Protein AF-A0A1Y3ANY0-F1 (afdb_monomer_lite)

Secondary structure (DSSP, 8-state):
-TT--EEE-TTS--SEEPTTTT---TT----SEEE-----GGG----EE-TTTTTT-TT--EEE--SS---BB-TTTT--SS--SSPEEEE--SS--BTTSB-TTTTTT--S-EEEE----TB-----HHHHHHHHHH-TT-EEE-TT--B--STTTHHHHHTHHHHTTTEES--EE-SSS-EE---GGGGTT--SSS---------

Radius of gyration: 18.22 Å; chains: 1; bounding box: 43×40×56 Å

Organism: Euroglyphus maynei (NCBI:txid6958)

Structure (mmCIF, N/CA/C/O backbone):
data_AF-A0A1Y3ANY0-F1
#
_entry.id   AF-A0A1Y3ANY0-F1
#
loop_
_atom_site.group_PDB
_atom_site.id
_atom_site.type_symbol
_atom_site.label_atom_id
_atom_site.label_alt_id
_atom_site.label_comp_id
_atom_site.label_asym_id
_atom_site.label_entity_id
_atom_site.label_seq_id
_atom_site.pdbx_PDB_ins_code
_atom_site.Cartn_x
_atom_site.Cartn_y
_atom_site.Cartn_z
_atom_site.occupancy
_atom_site.B_iso_or_equiv
_atom_site.auth_seq_id
_atom_site.auth_comp_id
_atom_site.auth_asym_id
_atom_site.auth_atom_id
_atom_site.pdbx_PDB_model_num
ATOM 1 N N . MET A 1 1 ? -15.490 -6.566 25.489 1.00 56.75 1 MET A N 1
ATOM 2 C CA . MET A 1 1 ? -14.036 -6.331 25.342 1.00 56.75 1 MET A CA 1
ATOM 3 C C . MET A 1 1 ? -13.779 -4.827 25.372 1.00 56.75 1 MET A C 1
ATOM 5 O O . MET A 1 1 ? -13.488 -4.252 24.339 1.00 56.75 1 MET A O 1
ATOM 9 N N . THR A 1 2 ? -13.953 -4.158 26.510 1.00 61.75 2 THR A N 1
ATOM 10 C CA . THR A 1 2 ? -13.926 -2.681 26.562 1.00 61.75 2 THR A CA 1
ATOM 11 C C . THR A 1 2 ? -12.514 -2.081 26.567 1.00 61.75 2 THR A C 1
ATOM 13 O O . THR A 1 2 ? -12.362 -0.929 26.192 1.00 61.75 2 THR A O 1
ATOM 16 N N . ASN A 1 3 ? -11.475 -2.868 26.889 1.00 75.38 3 ASN A N 1
ATOM 17 C CA . ASN A 1 3 ? -10.090 -2.379 27.043 1.00 75.38 3 ASN A CA 1
ATOM 18 C C . ASN A 1 3 ? -9.069 -3.064 26.112 1.00 75.38 3 ASN A C 1
ATOM 20 O O . ASN A 1 3 ? -7.867 -3.013 26.361 1.00 75.38 3 ASN A O 1
ATOM 24 N N . ALA A 1 4 ? -9.518 -3.779 25.079 1.00 83.38 4 ALA A N 1
ATOM 25 C CA . ALA A 1 4 ? -8.584 -4.445 24.175 1.00 83.38 4 ALA A CA 1
ATOM 26 C C . ALA A 1 4 ? -7.881 -3.409 23.281 1.00 83.38 4 ALA A C 1
ATOM 28 O O . ALA A 1 4 ? -8.544 -2.664 22.574 1.00 83.38 4 ALA A O 1
ATOM 29 N N . GLU A 1 5 ? -6.548 -3.389 23.269 1.00 93.00 5 GLU A N 1
ATOM 30 C CA . GLU A 1 5 ? -5.777 -2.551 22.333 1.00 93.00 5 GLU A CA 1
ATOM 31 C C . GLU A 1 5 ? -5.292 -3.333 21.106 1.00 93.00 5 GLU A C 1
ATOM 33 O O . GLU A 1 5 ? -4.911 -2.746 20.096 1.00 93.00 5 GLU A O 1
ATOM 38 N N . LYS A 1 6 ? -5.286 -4.666 21.188 1.00 95.25 6 LYS A N 1
ATOM 39 C CA . LYS A 1 6 ? -4.740 -5.552 20.158 1.00 95.25 6 LYS A CA 1
ATOM 40 C C . LYS A 1 6 ? -5.696 -6.701 19.896 1.00 95.25 6 LYS A C 1
ATOM 42 O O . LYS A 1 6 ? -6.239 -7.280 20.837 1.00 95.25 6 LYS A O 1
ATOM 47 N N . ILE A 1 7 ? -5.868 -7.063 18.629 1.00 94.44 7 ILE A N 1
ATOM 48 C CA . ILE A 1 7 ? -6.641 -8.241 18.236 1.00 94.44 7 ILE A CA 1
ATOM 49 C C . ILE A 1 7 ? -5.892 -9.071 17.191 1.00 94.44 7 ILE A C 1
ATOM 51 O O . ILE A 1 7 ? -5.423 -8.559 16.173 1.00 94.44 7 ILE A O 1
ATOM 55 N N . TRP A 1 8 ? -5.816 -10.381 17.429 1.00 94.31 8 TRP A N 1
ATOM 56 C CA . TRP A 1 8 ? -5.262 -11.353 16.489 1.00 94.31 8 TRP A CA 1
ATOM 57 C C . TRP A 1 8 ? -6.389 -12.165 15.855 1.00 94.31 8 TRP A C 1
ATOM 59 O O . TRP A 1 8 ? -7.105 -12.908 16.522 1.00 94.31 8 TRP A O 1
ATOM 69 N N . LEU A 1 9 ? -6.533 -12.028 14.541 1.00 93.19 9 LEU A N 1
ATOM 70 C CA . LEU A 1 9 ? -7.538 -12.698 13.716 1.00 93.19 9 LEU A CA 1
ATOM 71 C C . LEU A 1 9 ? -6.921 -13.776 12.805 1.00 93.19 9 LEU A C 1
ATOM 73 O O . LEU A 1 9 ? -7.618 -14.403 12.004 1.00 93.19 9 LEU A O 1
ATOM 77 N N . ASN A 1 10 ? -5.624 -14.041 12.963 1.00 87.19 10 ASN A N 1
ATOM 78 C CA . ASN A 1 10 ? -4.805 -14.954 12.166 1.00 87.19 10 ASN A CA 1
ATOM 79 C C . ASN A 1 10 ? -5.205 -16.441 12.222 1.00 87.19 10 ASN A C 1
ATOM 81 O O . ASN A 1 10 ? -4.910 -17.193 11.290 1.00 87.19 10 ASN A O 1
ATOM 85 N N . ARG A 1 11 ? -5.888 -16.892 13.281 1.00 87.38 11 ARG A N 1
ATOM 86 C CA . ARG A 1 11 ? -6.338 -18.291 13.439 1.00 87.38 11 ARG A CA 1
ATOM 87 C C . ARG A 1 11 ? -7.795 -18.535 13.019 1.00 87.38 11 ARG A C 1
ATOM 89 O O . ARG A 1 11 ? -8.356 -19.571 13.349 1.00 87.38 11 ARG A O 1
ATOM 96 N N . ASN A 1 12 ? -8.393 -17.624 12.249 1.00 88.00 12 ASN A N 1
ATOM 97 C CA . ASN A 1 12 ? -9.771 -17.752 11.758 1.00 88.00 12 ASN A CA 1
ATOM 98 C C . ASN A 1 12 ? -9.853 -18.263 10.316 1.00 88.00 12 ASN A C 1
ATOM 100 O O . ASN A 1 12 ? -8.868 -18.223 9.583 1.00 88.00 12 ASN A O 1
ATOM 104 N N . ARG A 1 13 ? -11.053 -18.665 9.876 1.00 91.44 13 ARG A N 1
ATOM 105 C CA . ARG A 1 13 ? -11.349 -19.108 8.496 1.00 91.44 13 ARG A CA 1
ATOM 106 C C . ARG A 1 13 ? -11.771 -17.981 7.540 1.00 91.44 13 ARG A C 1
ATOM 108 O O . ARG A 1 13 ? -12.456 -18.230 6.549 1.00 91.44 13 ARG A O 1
ATOM 115 N N . LEU A 1 14 ? -11.386 -16.744 7.854 1.00 92.25 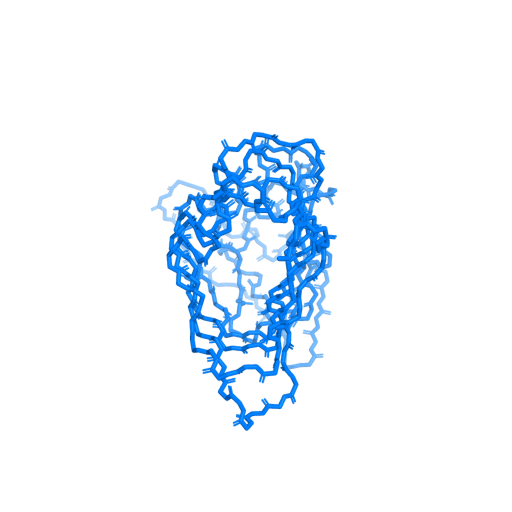14 LEU A N 1
ATOM 116 C CA . LEU A 1 14 ? -11.771 -15.554 7.094 1.00 92.25 14 LEU A CA 1
ATOM 117 C C . LEU A 1 14 ? -11.238 -15.618 5.657 1.00 92.25 14 LEU A C 1
ATOM 119 O O . LEU A 1 14 ? -10.063 -15.915 5.431 1.00 92.25 14 LEU A O 1
ATOM 123 N N . ARG A 1 15 ? -12.119 -15.321 4.697 1.00 93.31 15 ARG A N 1
ATOM 124 C CA . ARG A 1 15 ? -11.799 -15.224 3.260 1.00 93.31 15 ARG A CA 1
ATOM 125 C C . ARG A 1 15 ? -11.787 -13.785 2.742 1.00 93.31 15 ARG A C 1
ATOM 127 O O . ARG A 1 15 ? -11.248 -13.526 1.669 1.00 93.31 15 ARG A O 1
ATOM 134 N N . SER A 1 16 ? -12.337 -12.865 3.518 1.00 95.62 16 SER A N 1
ATOM 135 C CA . SER A 1 16 ? -12.358 -11.429 3.269 1.00 95.62 16 SER A CA 1
ATOM 136 C C . SER A 1 16 ? -12.409 -10.685 4.603 1.00 95.62 16 SER A C 1
ATOM 138 O O . SER A 1 16 ? -12.796 -11.262 5.625 1.00 95.62 16 SER A O 1
ATOM 140 N N . VAL A 1 17 ? -12.024 -9.410 4.590 1.00 97.44 17 VAL A N 1
ATOM 141 C CA . VAL A 1 17 ? -12.404 -8.457 5.641 1.00 97.44 17 VAL A CA 1
ATOM 142 C C . VAL A 1 17 ? -13.663 -7.736 5.150 1.00 97.44 17 VAL A C 1
ATOM 144 O O . VAL A 1 17 ? -13.584 -7.085 4.110 1.00 97.44 17 VAL A O 1
ATOM 147 N N . PRO A 1 18 ? -14.825 -7.875 5.810 1.00 97.25 18 PRO A N 1
ATOM 148 C CA . PRO A 1 18 ? -16.065 -7.263 5.336 1.00 97.25 18 PRO A CA 1
ATOM 149 C C . PRO A 1 18 ? -16.026 -5.732 5.311 1.00 97.25 18 PRO A C 1
ATOM 151 O O . PRO A 1 18 ? -15.223 -5.095 5.995 1.00 97.25 18 PRO A O 1
ATOM 154 N N . THR A 1 19 ? -16.955 -5.141 4.564 1.00 97.62 19 THR A N 1
ATOM 155 C CA . THR A 1 19 ? -17.249 -3.709 4.658 1.00 97.62 19 THR A CA 1
ATOM 156 C C . THR A 1 19 ? -17.681 -3.355 6.077 1.00 97.62 19 THR A C 1
ATOM 158 O O . THR A 1 19 ? -18.505 -4.059 6.658 1.00 97.62 19 THR A O 1
ATOM 161 N N . VAL A 1 20 ? -17.110 -2.285 6.640 1.00 96.38 20 VAL A N 1
ATOM 162 C CA . VAL A 1 20 ? -17.414 -1.820 8.008 1.00 96.38 20 VAL A CA 1
ATOM 163 C C . VAL A 1 20 ? -17.236 -2.941 9.059 1.00 96.38 20 VAL A C 1
ATOM 165 O O . VAL A 1 20 ? -18.034 -3.099 9.980 1.00 96.38 20 VAL A O 1
ATOM 168 N N . ALA A 1 21 ? -16.171 -3.745 8.938 1.00 95.44 21 ALA A N 1
ATOM 169 C CA . ALA A 1 21 ? -15.985 -4.983 9.708 1.00 95.44 21 ALA A CA 1
ATOM 170 C C . ALA A 1 21 ? -16.039 -4.822 11.240 1.00 95.44 21 ALA A C 1
ATOM 172 O O . ALA A 1 21 ? -16.452 -5.751 11.934 1.00 95.44 21 ALA A O 1
ATOM 173 N N . PHE A 1 22 ? -15.622 -3.670 11.771 1.00 93.00 22 PHE A N 1
ATOM 174 C CA . PHE A 1 22 ? -15.557 -3.429 13.218 1.00 93.00 22 PHE A CA 1
ATOM 175 C C . PHE A 1 22 ? -16.752 -2.625 13.765 1.00 93.00 22 PHE A C 1
ATOM 177 O O . PHE A 1 22 ? -16.979 -2.634 14.973 1.00 93.00 22 PHE A O 1
ATOM 184 N N . GLY A 1 23 ? -17.573 -2.021 12.891 1.00 88.25 23 GLY A N 1
ATOM 185 C CA . GLY A 1 23 ? -18.767 -1.252 13.266 1.00 88.25 23 GLY A CA 1
ATOM 186 C C . GLY A 1 23 ? -18.505 -0.039 14.173 1.00 88.25 23 GLY A C 1
ATOM 187 O O . GLY A 1 23 ? -17.390 0.200 14.625 1.00 88.25 23 GLY A O 1
ATOM 188 N N . LYS A 1 24 ? -19.558 0.740 14.448 1.00 86.88 24 L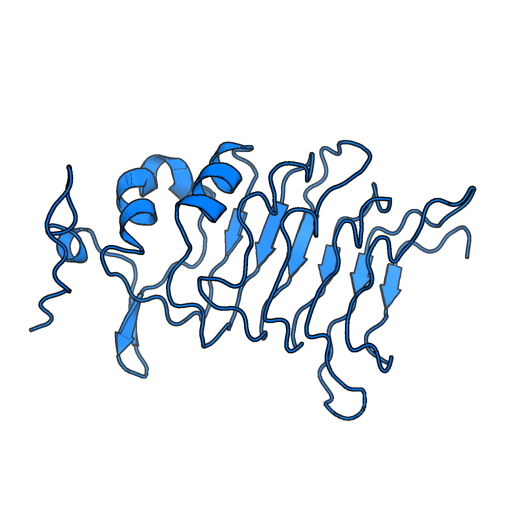YS A N 1
ATOM 189 C CA . LYS A 1 24 ? -19.547 1.828 15.440 1.00 86.88 24 LYS A CA 1
ATOM 190 C C . LYS A 1 24 ? -20.405 1.409 16.621 1.00 86.88 24 LYS A C 1
ATOM 192 O O . LYS A 1 24 ? -21.602 1.182 16.452 1.00 86.88 24 LYS A O 1
ATOM 197 N N . ARG A 1 25 ? -19.814 1.260 17.807 1.00 82.31 25 ARG A N 1
ATOM 198 C CA . ARG A 1 25 ? -20.555 0.926 19.034 1.00 82.31 25 ARG A CA 1
ATOM 199 C C . ARG A 1 25 ? -20.006 1.724 20.221 1.00 82.31 25 ARG A C 1
ATOM 201 O O . ARG A 1 25 ? -18.789 1.867 20.320 1.00 82.31 25 ARG A O 1
ATOM 208 N N . PRO A 1 26 ? -20.861 2.234 21.125 1.00 77.06 26 PRO A N 1
ATOM 209 C CA . PRO A 1 26 ? -20.399 2.824 22.378 1.00 77.06 26 PRO A CA 1
ATOM 210 C C . PRO A 1 26 ? -19.534 1.829 23.161 1.00 77.06 26 PRO A C 1
ATOM 212 O O . PRO A 1 26 ? -19.878 0.650 23.253 1.00 77.06 26 PRO A O 1
ATOM 215 N N . GLY A 1 27 ? -18.398 2.288 23.692 1.00 73.62 27 GLY A N 1
ATOM 216 C CA . GLY A 1 27 ? -17.458 1.430 24.425 1.00 73.62 27 GLY A CA 1
ATOM 217 C C . GLY A 1 27 ? -16.735 0.391 23.559 1.00 73.62 27 GLY A C 1
ATOM 218 O O . GLY A 1 27 ? -16.218 -0.592 24.096 1.00 73.62 27 GLY A O 1
ATOM 219 N N . PHE A 1 28 ? -16.721 0.565 22.229 1.00 76.06 28 PHE A N 1
ATOM 220 C CA . PHE A 1 28 ? -15.895 -0.262 21.357 1.00 76.06 28 PHE A CA 1
ATOM 221 C C . PHE A 1 28 ? -14.407 -0.053 21.692 1.00 76.06 28 PHE A C 1
ATOM 223 O O . PHE A 1 28 ? -13.998 1.088 21.910 1.00 76.06 28 PHE A O 1
ATOM 230 N N . PRO A 1 29 ? -13.602 -1.128 21.755 1.00 78.62 29 PRO A N 1
ATOM 231 C CA . PRO A 1 29 ? -12.194 -1.025 22.103 1.00 78.62 29 PRO A CA 1
ATOM 232 C C . PRO A 1 29 ? -11.417 -0.108 21.154 1.00 78.62 29 PRO A C 1
ATOM 234 O O . PRO A 1 29 ? -11.540 -0.189 19.931 1.00 78.62 29 PRO A O 1
ATOM 237 N N . GLU A 1 30 ? -10.555 0.715 21.741 1.00 88.12 30 GLU A N 1
ATOM 238 C CA . GLU A 1 30 ? -9.619 1.607 21.056 1.00 88.12 30 GLU A CA 1
ATOM 239 C C . GLU A 1 30 ? -8.425 0.810 20.499 1.00 88.12 30 GLU A C 1
ATOM 241 O O . GLU A 1 30 ? -7.288 0.924 20.964 1.00 88.12 30 GLU A O 1
ATOM 246 N N . LEU A 1 31 ? -8.701 -0.066 19.527 1.00 94.69 31 LEU A N 1
ATOM 247 C CA . LEU A 1 31 ? -7.706 -0.964 18.943 1.00 94.69 31 LEU A CA 1
ATOM 248 C C . LEU A 1 31 ? -6.576 -0.167 18.278 1.00 94.69 31 LEU A C 1
ATOM 250 O O . LEU A 1 31 ? -6.798 0.580 17.328 1.00 94.69 31 LEU A O 1
ATOM 254 N N . LYS A 1 32 ? -5.350 -0.397 18.748 1.00 96.56 32 LYS A N 1
ATOM 255 C CA . LYS A 1 32 ? -4.097 0.089 18.160 1.00 96.56 32 LYS A CA 1
ATOM 256 C C . LYS A 1 32 ? -3.511 -0.906 17.166 1.00 96.56 32 LYS A C 1
ATOM 258 O O . LYS A 1 32 ? -2.843 -0.492 16.221 1.00 96.56 32 LYS A O 1
ATOM 263 N N . GLU A 1 33 ? -3.768 -2.202 17.351 1.00 98.06 33 GLU A N 1
ATOM 264 C CA . GLU A 1 33 ? -3.232 -3.256 16.487 1.00 98.06 33 GLU A CA 1
ATOM 265 C C . GLU A 1 33 ? -4.305 -4.254 16.056 1.00 98.06 33 GLU A C 1
ATOM 267 O O . GLU A 1 33 ? -5.012 -4.842 16.878 1.00 98.06 33 GLU A O 1
ATOM 272 N N . VAL A 1 34 ? -4.374 -4.504 14.750 1.00 97.69 34 VAL A N 1
ATOM 273 C CA . VAL A 1 34 ? -5.207 -5.557 14.167 1.00 97.69 34 VAL A CA 1
ATOM 274 C C . VAL A 1 34 ? -4.320 -6.451 13.318 1.00 97.69 34 VAL A C 1
ATOM 276 O O . VAL A 1 34 ? -3.686 -5.999 12.364 1.00 97.69 34 VAL A O 1
ATOM 279 N N . ASN A 1 35 ? -4.275 -7.737 13.661 1.00 97.50 35 ASN A N 1
ATOM 280 C CA . ASN A 1 35 ? -3.378 -8.683 13.020 1.00 97.50 35 ASN A CA 1
ATOM 281 C C . ASN A 1 35 ? -4.124 -9.825 12.327 1.00 97.50 35 ASN A C 1
ATOM 283 O O . ASN A 1 35 ? -4.704 -10.695 12.977 1.00 97.50 35 ASN A O 1
ATOM 287 N N . PHE A 1 36 ? -4.050 -9.855 10.999 1.00 96.75 36 PHE A N 1
ATOM 288 C CA . PHE A 1 36 ? -4.553 -10.931 10.152 1.00 96.75 36 PHE A CA 1
ATOM 289 C C . PHE A 1 36 ? -3.443 -11.832 9.592 1.00 96.75 36 PHE A C 1
ATOM 291 O O . PHE A 1 36 ? -3.772 -12.765 8.864 1.00 96.75 36 PHE A O 1
ATOM 298 N N . ASN A 1 37 ? -2.158 -11.606 9.892 1.00 95.38 37 ASN A N 1
ATOM 299 C CA . ASN A 1 37 ? -1.048 -12.336 9.262 1.00 95.38 37 ASN A CA 1
ATOM 300 C C . ASN A 1 37 ? -1.185 -13.848 9.417 1.00 95.38 37 ASN A C 1
ATOM 302 O O . ASN A 1 37 ? -1.381 -14.336 10.527 1.00 95.38 37 ASN A O 1
ATOM 306 N N . LYS A 1 38 ? -1.023 -14.619 8.338 1.00 88.62 38 LYS A N 1
ATOM 307 C CA . LYS A 1 38 ? -1.236 -16.073 8.382 1.00 88.62 38 LYS A CA 1
ATOM 308 C C . LYS A 1 38 ? -0.128 -16.856 7.688 1.00 88.62 38 LYS A C 1
ATOM 310 O O . LYS A 1 38 ? 0.128 -16.686 6.512 1.00 88.62 38 LYS A O 1
ATOM 315 N N . PHE A 1 39 ? 0.434 -17.836 8.391 1.00 83.00 39 PHE A N 1
ATOM 316 C CA . PHE A 1 39 ? 1.498 -18.702 7.859 1.00 83.00 39 PHE A CA 1
ATOM 317 C C . PHE A 1 39 ? 1.036 -20.135 7.544 1.00 83.00 39 PHE A C 1
ATOM 319 O O . PHE A 1 39 ? 1.834 -20.969 7.135 1.00 83.00 39 PHE A O 1
ATOM 326 N N . SER A 1 40 ? -0.256 -20.445 7.718 1.00 81.31 40 SER A N 1
ATOM 327 C CA . SER A 1 40 ? -0.815 -21.786 7.487 1.00 81.31 40 SER A CA 1
ATOM 328 C C . SER A 1 40 ? -2.024 -21.758 6.556 1.00 81.31 40 SER A C 1
ATOM 330 O O . SER A 1 40 ? -2.969 -21.001 6.776 1.00 81.31 40 SER A O 1
ATOM 332 N N . SER A 1 41 ? -2.030 -22.638 5.553 1.00 74.81 41 SER A N 1
ATOM 333 C CA . SER A 1 41 ? -3.096 -22.755 4.546 1.00 74.81 41 SER A CA 1
ATOM 334 C C . SER A 1 41 ? -4.390 -23.385 5.062 1.00 74.81 41 SER A C 1
ATOM 336 O O . SER A 1 41 ? -5.447 -23.187 4.460 1.00 74.81 41 SER A O 1
ATOM 338 N N . LYS A 1 42 ? -4.338 -24.100 6.195 1.00 77.94 42 LYS A N 1
ATOM 339 C CA . LYS A 1 42 ? -5.469 -24.883 6.733 1.00 77.94 42 LYS A CA 1
ATOM 340 C C . LYS A 1 42 ? -6.692 -24.036 7.093 1.00 77.94 42 LYS A C 1
ATOM 342 O O . LYS A 1 42 ? -7.807 -24.544 7.136 1.00 77.94 42 LYS A O 1
ATOM 347 N N . ASN A 1 43 ? -6.497 -22.738 7.313 1.00 76.62 43 ASN A N 1
ATOM 348 C CA . ASN A 1 43 ? -7.543 -21.823 7.751 1.00 76.62 43 ASN A CA 1
ATOM 349 C C . ASN A 1 43 ? -8.005 -20.869 6.637 1.00 76.62 43 ASN A C 1
ATOM 351 O O . ASN A 1 43 ? -8.554 -19.815 6.935 1.00 76.62 43 ASN A O 1
ATOM 355 N N . GLY A 1 44 ? -7.762 -21.181 5.359 1.00 85.06 44 GLY A N 1
ATOM 356 C CA . GLY A 1 44 ? -8.094 -20.285 4.245 1.00 85.06 44 GLY A CA 1
ATOM 357 C C . GLY A 1 44 ? -7.306 -18.969 4.270 1.00 85.06 44 GLY A C 1
ATOM 358 O O . GLY A 1 44 ? -6.584 -18.681 5.223 1.00 85.06 44 GLY A O 1
ATOM 359 N N . TYR A 1 45 ? -7.443 -18.167 3.217 1.00 93.50 45 TYR A N 1
ATOM 360 C CA . TYR A 1 45 ? -6.742 -16.890 3.076 1.00 93.50 45 TYR A CA 1
ATOM 361 C C . TYR A 1 45 ? -7.719 -15.779 2.720 1.00 93.50 45 TYR A C 1
ATOM 363 O O . TYR A 1 45 ? -8.654 -16.005 1.947 1.00 93.50 45 TYR A O 1
ATOM 371 N N . ILE A 1 46 ? -7.448 -14.587 3.239 1.00 95.69 46 ILE A N 1
ATOM 372 C CA . ILE A 1 46 ? -8.110 -13.348 2.854 1.00 95.69 46 ILE A CA 1
ATOM 373 C C . ILE A 1 46 ? -7.694 -13.016 1.423 1.00 95.69 46 ILE A C 1
ATOM 375 O O . ILE A 1 46 ? -6.505 -13.029 1.100 1.00 95.69 46 ILE A O 1
ATOM 379 N N . ARG A 1 47 ? -8.683 -12.760 0.567 1.00 95.44 47 ARG A N 1
ATOM 380 C CA . ARG A 1 47 ? -8.483 -12.384 -0.840 1.00 95.44 47 ARG A CA 1
ATOM 381 C C . ARG A 1 47 ? -8.860 -10.934 -1.128 1.00 95.44 47 ARG A C 1
ATOM 383 O O . ARG A 1 47 ? -8.347 -10.353 -2.073 1.00 95.44 47 ARG A O 1
ATOM 390 N N . SER A 1 48 ? -9.716 -10.349 -0.297 1.00 94.81 48 SER A N 1
ATOM 391 C CA . SER A 1 48 ? -10.189 -8.977 -0.455 1.00 94.81 48 SER A CA 1
ATOM 392 C C . SER A 1 48 ? -10.438 -8.300 0.890 1.00 94.81 48 SER A C 1
ATOM 394 O O . SER A 1 48 ? -10.728 -8.951 1.902 1.00 94.81 48 SER A O 1
ATOM 396 N N . VAL A 1 49 ? -10.335 -6.975 0.877 1.00 98.38 49 VAL A N 1
ATOM 397 C CA . VAL A 1 49 ? -10.728 -6.076 1.966 1.00 98.38 49 VAL A CA 1
ATOM 398 C C . VAL A 1 49 ? -11.893 -5.234 1.454 1.00 98.38 49 VAL A C 1
ATOM 400 O O . VAL A 1 49 ? -11.838 -4.735 0.336 1.00 98.38 49 VAL A O 1
ATOM 403 N N . GLY A 1 50 ? -12.973 -5.134 2.222 1.00 98.19 50 GLY A N 1
ATOM 404 C CA . GLY A 1 50 ? -14.151 -4.357 1.848 1.00 98.19 50 GLY A CA 1
ATOM 405 C C . GLY A 1 50 ? -13.958 -2.853 2.042 1.00 98.19 50 GLY A C 1
ATOM 406 O O . GLY A 1 50 ? -13.064 -2.406 2.760 1.00 98.19 50 GLY A O 1
ATOM 407 N N . ASN A 1 51 ? -14.851 -2.068 1.441 1.00 98.00 51 ASN A N 1
ATOM 408 C CA . ASN A 1 51 ? -14.925 -0.624 1.677 1.00 98.00 51 ASN A CA 1
ATOM 409 C C . ASN A 1 51 ? -15.108 -0.314 3.164 1.00 98.00 51 ASN A C 1
ATOM 411 O O . ASN A 1 51 ? -15.874 -1.000 3.842 1.00 98.00 51 ASN A O 1
ATOM 415 N N . PHE A 1 52 ? -14.438 0.723 3.667 1.00 98.12 52 PHE A N 1
ATOM 416 C CA . PHE A 1 52 ? -14.570 1.193 5.048 1.00 98.12 52 PHE A CA 1
ATOM 417 C C . PHE A 1 52 ? -14.287 0.106 6.100 1.00 98.12 52 PHE A C 1
ATOM 419 O O . PHE A 1 52 ? -14.805 0.168 7.216 1.00 98.12 52 PHE A O 1
ATOM 426 N N . ALA A 1 53 ? -13.492 -0.918 5.763 1.00 98.31 53 ALA A N 1
ATOM 427 C CA . ALA A 1 53 ? -13.253 -2.079 6.623 1.00 98.31 53 ALA A CA 1
ATOM 428 C C . ALA A 1 53 ? -12.784 -1.693 8.037 1.00 98.31 53 ALA A C 1
ATOM 430 O O . ALA A 1 53 ? -13.213 -2.314 9.009 1.00 98.31 53 ALA A O 1
ATOM 431 N N . PHE A 1 54 ? -11.958 -0.649 8.152 1.00 97.62 54 PHE A N 1
ATOM 432 C CA . PHE A 1 54 ? -11.348 -0.185 9.405 1.00 97.62 54 PHE A CA 1
ATOM 433 C C . PHE A 1 54 ? -11.839 1.199 9.857 1.00 97.62 54 PHE A C 1
ATOM 435 O O . PHE A 1 54 ? -11.254 1.787 10.760 1.00 97.62 54 PHE A O 1
ATOM 442 N N . TYR A 1 55 ? -12.926 1.702 9.265 1.00 97.12 55 TYR A N 1
ATOM 443 C CA . TYR A 1 55 ? -13.327 3.114 9.320 1.00 97.12 55 TYR A CA 1
ATOM 444 C C . TYR A 1 55 ? -13.484 3.707 10.724 1.00 97.12 55 TYR A C 1
ATOM 446 O O . TYR A 1 55 ? -13.148 4.868 10.949 1.00 97.12 55 TYR A O 1
ATOM 454 N N . TYR A 1 56 ? -13.951 2.907 11.682 1.00 96.00 56 TYR A N 1
ATOM 455 C CA . TYR A 1 56 ? -14.169 3.346 13.063 1.00 96.00 56 TYR A CA 1
ATOM 456 C C . TYR A 1 56 ? -12.980 3.082 14.001 1.00 96.00 56 TYR A C 1
ATOM 458 O O . TYR A 1 56 ? -13.038 3.437 15.176 1.00 96.00 56 TYR A O 1
ATOM 466 N N . LEU A 1 57 ? -11.886 2.484 13.515 1.00 95.44 57 LEU A N 1
ATOM 467 C CA . LEU A 1 57 ? -10.693 2.193 14.318 1.00 95.44 57 LEU A CA 1
ATOM 468 C C . LEU A 1 57 ? -9.754 3.408 14.380 1.00 95.44 57 LEU A C 1
ATOM 470 O O . LEU A 1 57 ? -8.605 3.352 13.949 1.00 95.44 57 LEU A O 1
ATOM 474 N N . ASN A 1 58 ? -10.235 4.529 14.915 1.00 93.12 58 ASN A N 1
ATOM 475 C CA . ASN A 1 58 ? -9.525 5.814 14.852 1.00 93.12 58 ASN A CA 1
ATOM 476 C C . ASN A 1 58 ? -8.133 5.786 15.525 1.00 93.12 58 ASN A C 1
ATOM 478 O O . ASN A 1 58 ? -7.220 6.494 15.095 1.00 93.12 58 ASN A O 1
ATOM 482 N N . ARG A 1 59 ? -7.920 4.916 16.522 1.00 94.88 59 ARG A N 1
ATOM 483 C CA . ARG A 1 59 ? -6.618 4.727 17.189 1.00 94.88 59 ARG A CA 1
ATOM 484 C C . ARG A 1 59 ? -5.726 3.641 16.599 1.00 94.88 59 ARG A C 1
ATOM 486 O O . ARG A 1 59 ? -4.653 3.394 17.147 1.00 94.88 59 ARG A O 1
ATOM 493 N N . LEU A 1 60 ? -6.113 3.043 15.473 1.00 97.44 60 LEU A N 1
ATOM 494 C CA . LEU A 1 60 ? -5.296 2.039 14.800 1.00 97.44 60 LEU A CA 1
ATOM 495 C C . LEU A 1 60 ? -3.938 2.630 14.410 1.00 97.44 60 LEU A C 1
ATOM 497 O O . LEU A 1 60 ? -3.855 3.730 13.863 1.00 97.44 60 LEU A O 1
ATOM 501 N N . GLN A 1 61 ? -2.877 1.888 14.703 1.00 98.31 61 GLN A N 1
ATOM 502 C CA . GLN A 1 61 ? -1.495 2.234 14.372 1.00 98.31 61 GLN A CA 1
ATOM 503 C C . GLN A 1 61 ? -0.834 1.134 13.552 1.00 98.31 61 GLN A C 1
ATOM 505 O O . GLN A 1 61 ? -0.036 1.444 12.678 1.00 98.31 61 GLN A O 1
ATOM 510 N N . TYR A 1 62 ? -1.192 -0.133 13.778 1.00 98.75 62 TYR A N 1
ATOM 511 C CA . TYR A 1 62 ? -0.612 -1.257 13.051 1.00 98.75 62 TYR A CA 1
ATOM 512 C C . TYR A 1 62 ? -1.699 -2.172 12.499 1.00 98.75 62 TYR A C 1
ATOM 514 O O . TYR A 1 62 ? -2.514 -2.738 13.235 1.00 98.75 62 TYR A O 1
ATOM 522 N N . LEU A 1 63 ? -1.681 -2.338 11.183 1.00 98.75 63 LEU A N 1
ATOM 523 C CA . LEU A 1 63 ? -2.563 -3.227 10.453 1.00 98.75 63 LEU A CA 1
ATOM 524 C C . LEU A 1 63 ? -1.727 -4.267 9.716 1.00 98.75 63 LEU A C 1
ATOM 526 O O . LEU A 1 63 ? -1.072 -3.973 8.717 1.00 98.75 63 LEU A O 1
ATOM 530 N N . TYR A 1 64 ? -1.770 -5.500 10.207 1.00 98.69 64 TYR A N 1
ATOM 531 C CA . TYR A 1 64 ? -1.025 -6.603 9.620 1.00 98.69 64 TYR A CA 1
ATOM 532 C C . TYR A 1 64 ? -1.935 -7.436 8.712 1.00 98.69 64 TYR A C 1
ATOM 534 O O . TYR A 1 64 ? -2.825 -8.135 9.195 1.00 98.69 64 TYR A O 1
ATOM 542 N N . LEU A 1 65 ? -1.715 -7.356 7.400 1.00 98.12 65 LEU A N 1
ATOM 543 C CA . LEU A 1 65 ? -2.432 -8.079 6.340 1.00 98.12 65 LEU A CA 1
ATOM 544 C C . LEU A 1 65 ? -1.471 -8.920 5.470 1.00 98.12 65 LEU A C 1
ATOM 546 O O . LEU A 1 65 ? -1.831 -9.351 4.371 1.00 98.12 65 LEU A O 1
ATOM 550 N N . SER A 1 66 ? -0.250 -9.163 5.947 1.00 97.62 66 SER A N 1
ATOM 551 C CA . SER A 1 66 ? 0.768 -9.933 5.239 1.00 97.62 66 SER A CA 1
ATOM 552 C C . SER A 1 66 ? 0.473 -11.435 5.217 1.00 97.62 66 SER A C 1
ATOM 554 O O . SER A 1 66 ? -0.243 -11.971 6.066 1.00 97.62 66 SER A O 1
ATOM 556 N N . HIS A 1 67 ? 1.100 -12.151 4.281 1.00 96.69 67 HIS A N 1
ATOM 557 C CA . HIS A 1 67 ? 0.978 -13.609 4.137 1.00 96.69 67 HIS A CA 1
ATOM 558 C C . HIS A 1 67 ? -0.481 -14.057 3.935 1.00 96.69 67 HIS A C 1
ATOM 560 O O . HIS A 1 67 ? -0.972 -15.026 4.518 1.00 96.69 67 HIS A O 1
ATOM 566 N N . GLN A 1 68 ? -1.203 -13.313 3.105 1.00 96.69 68 GLN A N 1
ATOM 567 C CA . GLN A 1 68 ? -2.557 -13.641 2.678 1.00 96.69 68 GLN A CA 1
ATOM 568 C C . GLN A 1 68 ? -2.561 -13.914 1.166 1.00 96.69 68 GLN A C 1
ATOM 570 O O . GLN A 1 68 ? -1.546 -14.286 0.576 1.00 96.69 68 GLN A O 1
ATOM 575 N N . ARG A 1 69 ? -3.726 -13.835 0.522 1.00 96.44 69 ARG A N 1
ATOM 576 C CA . ARG A 1 69 ? -3.854 -13.920 -0.940 1.00 96.44 69 ARG A CA 1
ATOM 577 C C . ARG A 1 69 ? -4.632 -12.722 -1.472 1.00 96.44 69 ARG A C 1
ATOM 579 O O . ARG A 1 69 ? -5.442 -12.882 -2.383 1.00 96.44 69 ARG A O 1
ATOM 586 N N . ILE A 1 70 ? -4.425 -11.557 -0.857 1.00 98.19 70 ILE A N 1
ATOM 587 C CA . ILE A 1 70 ? -5.104 -10.320 -1.232 1.00 98.19 70 ILE A CA 1
ATOM 588 C C . ILE A 1 70 ? -4.658 -9.937 -2.636 1.00 98.19 70 ILE A C 1
ATOM 590 O O . ILE A 1 70 ? -3.459 -9.895 -2.905 1.00 98.19 70 ILE A O 1
ATOM 594 N N . ASN A 1 71 ? -5.621 -9.686 -3.515 1.00 97.56 71 ASN A N 1
ATOM 595 C CA . ASN A 1 71 ? -5.378 -9.290 -4.901 1.00 97.56 71 ASN A CA 1
ATOM 596 C C . ASN A 1 71 ? -6.166 -8.041 -5.324 1.00 97.56 71 ASN A C 1
ATOM 598 O O . ASN A 1 71 ? -5.985 -7.566 -6.443 1.00 97.56 71 ASN A O 1
ATOM 602 N N . TYR A 1 72 ? -7.015 -7.506 -4.444 1.00 97.31 72 TYR A N 1
ATOM 603 C CA . TYR A 1 72 ? -7.789 -6.29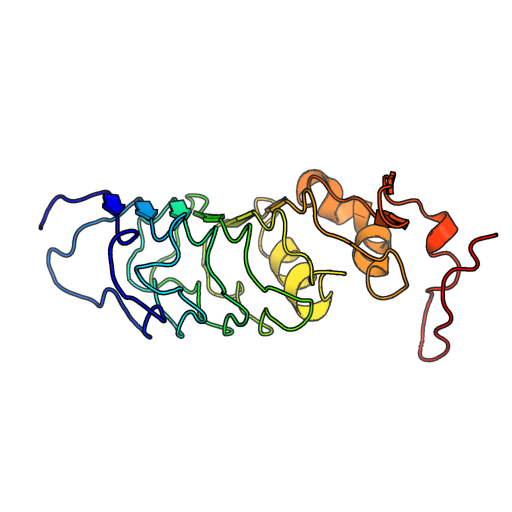3 -4.685 1.00 97.31 72 TYR A CA 1
ATOM 604 C C . TYR A 1 72 ? -8.045 -5.529 -3.384 1.00 97.31 72 TYR A C 1
ATOM 606 O O . TYR A 1 72 ? -8.381 -6.127 -2.353 1.00 97.31 72 TYR A O 1
ATOM 614 N N . LEU A 1 73 ? -7.911 -4.208 -3.456 1.00 98.44 73 LEU A N 1
ATOM 615 C CA . LEU A 1 73 ? -8.160 -3.258 -2.385 1.00 98.44 73 LEU A CA 1
ATOM 616 C C . LEU A 1 73 ? -8.955 -2.063 -2.950 1.00 98.44 73 LEU A C 1
ATOM 618 O O . LEU A 1 73 ? -8.440 -1.360 -3.824 1.00 98.44 73 LEU A O 1
ATOM 622 N N . PRO A 1 74 ? -10.190 -1.831 -2.475 1.00 98.31 74 PRO A N 1
ATOM 623 C CA . PRO A 1 74 ? -11.047 -0.783 -3.010 1.00 98.31 74 PRO A CA 1
ATOM 624 C C . PRO A 1 74 ? -10.680 0.619 -2.507 1.00 98.31 74 PRO A C 1
ATOM 626 O O . PRO A 1 74 ? -9.975 0.768 -1.505 1.00 98.31 74 PRO A O 1
ATOM 629 N N . ALA A 1 75 ? -11.231 1.644 -3.163 1.00 98.00 75 ALA A N 1
ATOM 630 C CA . ALA A 1 75 ? -10.901 3.059 -2.954 1.00 98.00 75 ALA A CA 1
ATOM 631 C C . ALA A 1 75 ? -11.146 3.581 -1.526 1.00 98.00 75 ALA A C 1
ATOM 633 O O . ALA A 1 75 ? -10.587 4.602 -1.146 1.00 98.00 75 ALA A O 1
ATOM 634 N N . ASN A 1 76 ? -11.960 2.896 -0.722 1.00 98.06 76 ASN A N 1
ATOM 635 C CA . ASN A 1 76 ? -12.265 3.314 0.648 1.00 98.06 76 ASN A CA 1
ATOM 636 C C . ASN A 1 76 ? -11.788 2.303 1.700 1.00 98.06 76 ASN A C 1
ATOM 638 O O . ASN A 1 76 ? -12.250 2.327 2.842 1.00 98.06 76 ASN A O 1
ATOM 642 N N . ALA A 1 77 ? -10.910 1.359 1.339 1.00 98.44 77 ALA A N 1
ATOM 643 C CA . ALA A 1 77 ? -10.459 0.300 2.249 1.00 98.44 77 ALA A CA 1
ATOM 644 C C . ALA A 1 77 ? -9.781 0.840 3.522 1.00 98.44 77 ALA A C 1
ATOM 646 O O . ALA A 1 77 ? -9.926 0.244 4.593 1.00 98.44 77 ALA A O 1
ATOM 647 N N . PHE A 1 78 ? -9.064 1.963 3.401 1.00 98.31 78 PHE A N 1
ATOM 648 C CA . PHE A 1 78 ? -8.272 2.581 4.470 1.00 98.31 78 PHE A CA 1
ATOM 649 C C . PHE A 1 78 ? -8.747 3.993 4.832 1.00 98.31 78 PHE A C 1
ATOM 651 O O . PHE A 1 78 ? -7.968 4.799 5.338 1.00 98.31 78 PHE A O 1
ATOM 658 N N . ASP A 1 79 ? -10.024 4.282 4.597 1.00 98.19 79 ASP A N 1
ATOM 659 C CA . ASP A 1 79 ? -10.651 5.514 5.067 1.00 98.19 79 ASP A CA 1
ATOM 660 C C . ASP A 1 79 ? -10.883 5.452 6.576 1.00 98.19 79 ASP A C 1
ATOM 662 O O . ASP A 1 79 ? -11.210 4.389 7.110 1.00 98.19 79 ASP A O 1
ATOM 666 N N . PHE A 1 80 ? -10.784 6.601 7.248 1.00 97.25 80 PHE A N 1
ATOM 667 C CA . PHE A 1 80 ? -11.066 6.730 8.680 1.00 97.25 80 PHE A CA 1
ATOM 668 C C . PHE A 1 80 ? -12.078 7.840 8.966 1.00 97.25 80 PHE A C 1
ATOM 670 O O . PHE A 1 80 ? -12.135 8.879 8.293 1.00 97.25 80 PHE A O 1
ATOM 677 N N . GLU A 1 81 ? -12.894 7.620 9.996 1.00 95.88 81 GLU A N 1
ATOM 678 C CA . GLU A 1 81 ? -13.906 8.578 10.432 1.00 95.88 81 GLU A CA 1
ATOM 679 C C . GLU A 1 81 ? -13.249 9.872 10.919 1.00 95.88 81 GLU A C 1
ATOM 681 O O . GLU A 1 81 ? -13.566 10.957 10.419 1.00 95.88 81 GLU A O 1
ATOM 686 N N . GLN A 1 82 ? -12.298 9.748 11.846 1.00 95.25 82 GLN A N 1
ATOM 687 C CA . GLN A 1 82 ? -11.632 10.875 12.488 1.00 95.25 82 GLN A CA 1
ATOM 688 C C . GLN A 1 82 ? -10.186 11.030 12.001 1.00 95.25 82 GLN A C 1
ATOM 690 O O . GLN A 1 82 ? -9.508 10.028 11.759 1.00 95.25 82 GLN A O 1
ATOM 695 N N . PRO A 1 83 ? -9.689 12.273 11.873 1.00 96.75 83 PRO A N 1
ATOM 696 C CA . PRO A 1 83 ? -8.284 12.514 11.582 1.00 96.75 83 PRO A CA 1
ATOM 697 C C . PRO A 1 83 ? -7.384 12.079 12.741 1.00 96.75 83 PRO A C 1
ATOM 699 O O . PRO A 1 83 ? -7.785 12.078 13.906 1.00 96.75 83 PRO A O 1
ATOM 702 N N . SER A 1 84 ? -6.137 11.740 12.421 1.00 96.06 84 SER A N 1
ATOM 703 C CA . SER A 1 84 ? -5.117 11.397 13.410 1.00 96.06 84 SER A CA 1
ATOM 704 C C . SER A 1 84 ? -3.732 11.815 12.931 1.00 96.06 84 SER A C 1
ATOM 706 O O . SER A 1 84 ? -3.372 11.621 11.774 1.00 96.06 84 SER A O 1
ATOM 708 N N . ASN A 1 85 ? -2.914 12.327 13.848 1.00 95.75 85 ASN A N 1
ATOM 709 C CA . ASN A 1 85 ? -1.510 12.635 13.567 1.00 95.75 85 ASN A CA 1
ATOM 710 C C . ASN A 1 85 ? -0.600 11.402 13.712 1.00 95.75 85 ASN A C 1
ATOM 712 O O . ASN A 1 85 ? 0.586 11.472 13.406 1.00 95.75 85 ASN A O 1
ATOM 716 N N . GLN A 1 86 ? -1.131 10.274 14.196 1.00 96.31 86 GLN A N 1
ATOM 717 C CA . GLN A 1 86 ? -0.366 9.038 14.342 1.00 96.31 86 GLN A CA 1
ATOM 718 C C . GLN A 1 86 ? -0.284 8.301 13.008 1.00 96.31 86 GLN A C 1
ATOM 720 O O . GLN A 1 86 ? -1.321 7.972 12.419 1.00 96.31 86 GLN A O 1
ATOM 725 N N . THR A 1 87 ? 0.941 7.978 12.595 1.00 98.38 87 THR A N 1
ATOM 726 C CA . THR A 1 87 ? 1.205 7.148 11.419 1.00 98.38 87 THR A CA 1
ATOM 727 C C . THR A 1 87 ? 0.534 5.785 11.551 1.00 98.38 87 THR A C 1
ATOM 729 O O . THR A 1 87 ? 0.663 5.114 12.575 1.00 98.38 87 THR A O 1
ATOM 732 N N . LEU A 1 88 ? -0.173 5.378 10.500 1.00 98.75 88 LEU A N 1
ATOM 733 C CA . LEU A 1 88 ? -0.701 4.030 10.344 1.00 98.75 88 LEU A CA 1
ATOM 734 C C . LEU A 1 88 ? 0.276 3.189 9.515 1.00 98.75 88 LEU A C 1
ATOM 736 O O . LEU A 1 88 ? 0.538 3.492 8.353 1.00 98.75 88 LEU A O 1
ATOM 740 N N . TYR A 1 89 ? 0.779 2.110 10.100 1.00 98.88 89 TYR A N 1
ATOM 741 C CA . TYR A 1 89 ? 1.605 1.113 9.431 1.00 98.88 89 TYR A CA 1
ATOM 742 C C . TYR A 1 89 ? 0.713 0.021 8.843 1.00 98.88 89 TYR A C 1
ATOM 744 O O . TYR A 1 89 ? 0.012 -0.683 9.575 1.00 98.88 89 TYR A O 1
ATOM 752 N N . ILE A 1 90 ? 0.740 -0.124 7.519 1.00 98.88 90 ILE A N 1
ATOM 753 C CA . ILE A 1 90 ? -0.049 -1.117 6.786 1.00 98.88 90 ILE A CA 1
ATOM 754 C C . ILE A 1 90 ? 0.907 -2.126 6.156 1.00 98.88 90 ILE A C 1
ATOM 756 O O . ILE A 1 90 ? 1.639 -1.802 5.222 1.00 98.88 90 ILE A O 1
ATOM 760 N N . TYR A 1 91 ? 0.873 -3.363 6.648 1.00 98.81 91 TYR A N 1
ATOM 761 C CA . TYR A 1 91 ? 1.699 -4.455 6.140 1.00 98.81 91 TYR A CA 1
ATOM 762 C C . TYR A 1 91 ? 0.896 -5.314 5.173 1.00 98.81 91 TYR A C 1
ATOM 764 O O . TYR A 1 91 ? -0.038 -6.004 5.575 1.00 98.81 91 TYR A O 1
ATOM 772 N N . LEU A 1 92 ? 1.269 -5.277 3.898 1.00 98.62 92 LEU A N 1
ATOM 773 C CA . LEU A 1 92 ? 0.616 -5.991 2.798 1.00 98.62 92 LEU A CA 1
ATOM 774 C C . LEU A 1 92 ? 1.588 -6.924 2.065 1.00 98.62 92 LEU A C 1
ATOM 776 O O . LEU A 1 92 ? 1.316 -7.368 0.947 1.00 98.62 92 LEU A O 1
ATOM 780 N N . GLY A 1 93 ? 2.716 -7.250 2.690 1.00 98.00 93 GLY A N 1
ATOM 781 C CA . GLY A 1 93 ? 3.714 -8.111 2.079 1.00 98.00 93 GLY A CA 1
ATOM 782 C C . GLY A 1 93 ? 3.266 -9.565 1.946 1.00 98.00 93 GLY A C 1
ATOM 783 O O . GLY A 1 93 ? 2.390 -10.035 2.669 1.00 98.00 93 GLY A O 1
ATOM 784 N N . ASN A 1 94 ? 3.877 -10.316 1.032 1.00 97.50 94 ASN A N 1
ATOM 785 C CA . ASN A 1 94 ? 3.498 -11.705 0.763 1.00 97.50 94 ASN A CA 1
ATOM 786 C C . ASN A 1 94 ? 2.006 -11.879 0.430 1.00 97.50 94 ASN A C 1
ATOM 788 O O . ASN A 1 94 ? 1.306 -12.691 1.039 1.00 97.50 94 ASN A O 1
ATOM 792 N N . ASN A 1 95 ? 1.518 -11.112 -0.542 1.00 98.00 95 ASN A N 1
ATOM 793 C CA . ASN A 1 95 ? 0.163 -11.218 -1.074 1.00 98.00 95 ASN A CA 1
ATOM 794 C C . ASN A 1 95 ? 0.180 -11.545 -2.579 1.00 98.00 95 ASN A C 1
ATOM 796 O O . ASN A 1 95 ? 1.170 -12.033 -3.128 1.00 98.00 95 ASN A O 1
ATOM 800 N N . LYS A 1 96 ? -0.966 -11.362 -3.237 1.00 97.75 96 LYS A N 1
ATOM 801 C CA . LYS A 1 96 ? -1.161 -11.497 -4.686 1.00 97.75 96 LYS A CA 1
ATOM 802 C C . LYS A 1 96 ? -1.470 -10.137 -5.310 1.00 97.75 96 LYS A C 1
ATOM 804 O O . LYS A 1 96 ? -2.299 -10.040 -6.209 1.00 97.75 96 LYS A O 1
ATOM 809 N N . LEU A 1 97 ? -0.837 -9.091 -4.778 1.00 98.50 97 LEU A N 1
ATOM 810 C CA . LEU A 1 97 ? -0.998 -7.739 -5.289 1.00 98.50 97 LEU A CA 1
ATOM 811 C C . LEU A 1 97 ? -0.227 -7.592 -6.600 1.00 98.50 97 LEU A C 1
ATOM 813 O O . LEU A 1 97 ? 0.900 -8.074 -6.735 1.00 98.50 97 LEU A O 1
ATOM 817 N N . ASN A 1 98 ? -0.849 -6.901 -7.543 1.00 98.19 98 ASN A N 1
ATOM 818 C CA . ASN A 1 98 ? -0.274 -6.487 -8.808 1.00 98.19 98 ASN A CA 1
ATOM 819 C C . ASN A 1 98 ? -0.552 -4.992 -9.033 1.00 98.19 98 ASN A C 1
ATOM 821 O O . ASN A 1 98 ? -1.088 -4.292 -8.172 1.00 98.19 98 ASN A O 1
ATOM 825 N N . ASN A 1 99 ? -0.191 -4.501 -10.210 1.00 97.31 99 ASN A N 1
ATOM 826 C CA . ASN A 1 99 ? -0.272 -3.089 -10.583 1.00 97.31 99 ASN A CA 1
ATOM 827 C C . ASN A 1 99 ? -1.690 -2.497 -10.566 1.00 97.31 99 ASN A C 1
ATOM 829 O O . ASN A 1 99 ? -1.841 -1.289 -10.446 1.00 97.31 99 ASN A O 1
ATOM 833 N N . THR A 1 100 ? -2.714 -3.344 -10.691 1.00 97.31 100 THR A N 1
ATOM 834 C CA . THR A 1 100 ? -4.139 -2.966 -10.730 1.00 97.31 100 THR A CA 1
ATOM 835 C C . THR A 1 100 ? -4.883 -3.282 -9.433 1.00 97.31 100 THR A C 1
ATOM 837 O O . THR A 1 100 ? -6.079 -3.028 -9.326 1.00 97.31 100 THR A O 1
ATOM 840 N N . SER A 1 101 ? -4.198 -3.846 -8.434 1.00 98.31 101 SER A N 1
ATOM 841 C CA . SER A 1 101 ? -4.825 -4.268 -7.178 1.00 98.31 101 SER A CA 1
ATOM 842 C C . SER A 1 101 ? -5.276 -3.113 -6.286 1.00 98.31 101 SER A C 1
ATOM 844 O O . SER A 1 101 ? -6.036 -3.351 -5.351 1.00 98.31 101 SER A O 1
ATOM 846 N N . PHE A 1 102 ? -4.791 -1.898 -6.532 1.00 98.50 102 PHE A N 1
ATOM 847 C CA . PHE A 1 102 ? -5.111 -0.709 -5.752 1.00 98.50 102 PHE A CA 1
ATOM 848 C C . PHE A 1 102 ? -6.042 0.180 -6.565 1.00 98.50 102 PHE A C 1
ATOM 850 O O . PHE A 1 102 ? -5.656 0.696 -7.612 1.00 98.50 102 PHE A O 1
ATOM 857 N N . GLU A 1 103 ? -7.267 0.361 -6.088 1.00 98.19 103 GLU A N 1
ATOM 858 C CA . GLU A 1 103 ? -8.202 1.270 -6.735 1.00 98.19 103 GLU A CA 1
ATOM 859 C C . GLU A 1 103 ? -7.750 2.729 -6.566 1.00 98.19 103 GLU A C 1
ATOM 861 O O . GLU A 1 103 ? -7.185 3.123 -5.537 1.00 98.19 103 GLU A O 1
ATOM 866 N N . LYS A 1 104 ? -8.009 3.557 -7.583 1.00 98.00 104 LYS A N 1
ATOM 867 C CA . LYS A 1 104 ? -7.730 4.993 -7.514 1.00 98.00 104 LYS A CA 1
ATOM 868 C C . LYS A 1 104 ? -8.468 5.590 -6.324 1.00 98.00 104 LYS A C 1
ATOM 870 O O . LYS A 1 104 ? -9.656 5.362 -6.137 1.00 98.00 104 LYS A O 1
ATOM 875 N N . GLY A 1 105 ? -7.752 6.370 -5.526 1.00 97.25 105 GLY A N 1
ATOM 876 C CA . GLY A 1 105 ? -8.331 7.027 -4.362 1.00 97.25 105 GLY A CA 1
ATOM 877 C C . GLY A 1 105 ? -8.168 6.290 -3.031 1.00 97.25 105 GLY A C 1
ATOM 878 O O . GLY A 1 105 ? -8.454 6.900 -2.007 1.00 97.25 105 GLY A O 1
ATOM 879 N N . ILE A 1 106 ? -7.634 5.059 -3.022 1.00 98.38 106 ILE A N 1
ATOM 880 C CA . ILE A 1 106 ? -7.525 4.179 -1.836 1.00 98.38 106 ILE A CA 1
ATOM 881 C C . ILE A 1 106 ? -6.970 4.820 -0.547 1.00 98.38 106 ILE A C 1
ATOM 883 O O . ILE A 1 106 ? -7.291 4.374 0.555 1.00 98.38 106 ILE A O 1
ATOM 887 N N . PHE A 1 107 ? -6.138 5.856 -0.662 1.00 97.56 107 PHE A N 1
ATOM 888 C CA . PHE A 1 107 ? -5.520 6.533 0.482 1.00 97.56 107 PHE A CA 1
ATOM 889 C C . PHE A 1 107 ? -6.006 7.975 0.701 1.00 97.56 107 PHE A C 1
ATOM 891 O O . PHE A 1 107 ? -5.539 8.632 1.631 1.00 97.56 107 PHE A O 1
ATOM 898 N N . LEU A 1 108 ? -6.913 8.498 -0.135 1.00 94.88 108 LEU A N 1
ATOM 899 C CA . LEU A 1 108 ? -7.250 9.929 -0.142 1.00 94.88 108 LEU A CA 1
ATOM 900 C C . LEU A 1 108 ? -7.980 10.389 1.125 1.00 94.88 108 LEU A C 1
ATOM 902 O O . LEU A 1 108 ? -7.774 11.518 1.562 1.00 94.88 108 LEU A O 1
ATOM 906 N N . ASN A 1 109 ? -8.773 9.515 1.749 1.00 97.38 109 ASN A N 1
ATOM 907 C CA . ASN A 1 109 ? -9.540 9.832 2.957 1.00 97.38 109 ASN A CA 1
ATOM 908 C C . ASN A 1 109 ? -9.035 9.084 4.203 1.00 97.38 109 ASN A C 1
ATOM 910 O O . ASN A 1 109 ? -9.769 8.923 5.183 1.00 97.38 109 ASN A O 1
ATOM 914 N N . ALA A 1 110 ? -7.759 8.683 4.213 1.00 96.19 110 ALA A N 1
ATOM 915 C CA . ALA A 1 110 ? -7.130 8.095 5.396 1.00 96.19 110 ALA A CA 1
ATOM 916 C C . ALA A 1 110 ? -7.016 9.083 6.572 1.00 96.19 110 ALA A C 1
ATOM 918 O O . ALA A 1 110 ? -6.972 8.664 7.727 1.00 96.19 110 ALA A O 1
ATOM 919 N N . LYS A 1 111 ? -6.961 10.397 6.280 1.00 96.19 111 LYS A N 1
ATOM 920 C CA . LYS A 1 111 ? -6.875 11.507 7.256 1.00 96.19 111 LYS A CA 1
ATOM 921 C C . LYS A 1 111 ? -5.742 11.363 8.285 1.00 96.19 111 LYS A C 1
ATOM 923 O O . LYS A 1 111 ? -5.848 11.844 9.415 1.00 96.19 111 LYS A O 1
ATOM 928 N N . ARG A 1 112 ? -4.664 10.683 7.898 1.00 97.69 112 ARG A N 1
ATOM 929 C CA . ARG A 1 112 ? -3.470 10.449 8.711 1.00 97.69 112 ARG A CA 1
ATOM 930 C C . ARG A 1 112 ? -2.286 10.042 7.838 1.00 97.69 112 ARG A C 1
ATOM 932 O O . ARG A 1 112 ? -2.514 9.552 6.730 1.00 97.69 112 ARG A O 1
ATOM 939 N N . PRO A 1 113 ? -1.041 10.181 8.321 1.00 98.31 113 PRO A N 1
ATOM 940 C CA . PRO A 1 113 ? 0.112 9.621 7.632 1.00 98.31 113 PRO A CA 1
ATOM 941 C C . PRO A 1 113 ? 0.032 8.092 7.547 1.00 98.31 113 PRO A C 1
ATOM 943 O O . PRO A 1 113 ? -0.390 7.437 8.503 1.00 98.31 113 PRO A O 1
ATOM 946 N N . ILE A 1 114 ? 0.476 7.517 6.433 1.00 98.75 114 ILE A N 1
ATOM 947 C CA . ILE A 1 114 ? 0.559 6.065 6.235 1.00 98.75 114 ILE A CA 1
ATOM 948 C C . ILE A 1 114 ? 1.985 5.666 5.871 1.00 98.75 114 ILE A C 1
ATOM 950 O O . ILE A 1 114 ? 2.625 6.274 5.012 1.00 98.75 114 ILE A O 1
ATOM 954 N N . HIS A 1 115 ? 2.442 4.577 6.481 1.00 98.88 115 HIS A N 1
ATOM 955 C CA . HIS A 1 115 ? 3.617 3.833 6.054 1.00 98.88 115 HIS A CA 1
ATOM 956 C C . HIS A 1 115 ? 3.173 2.492 5.465 1.00 98.88 115 HIS A C 1
ATOM 958 O O . HIS A 1 115 ? 2.644 1.633 6.174 1.00 98.88 115 HIS A O 1
ATOM 964 N N . LEU A 1 116 ? 3.355 2.329 4.155 1.00 98.75 116 LEU A N 1
ATOM 965 C CA . LEU A 1 116 ? 2.900 1.170 3.394 1.00 98.75 116 LEU A CA 1
ATOM 966 C C . LEU A 1 116 ? 4.058 0.196 3.135 1.00 98.75 116 LEU A C 1
ATOM 968 O O . LEU A 1 116 ? 5.016 0.537 2.444 1.00 98.75 116 LEU A O 1
ATOM 972 N N . GLU A 1 117 ? 3.946 -1.029 3.643 1.00 98.62 117 GLU A N 1
ATOM 973 C CA . GLU A 1 117 ? 4.928 -2.102 3.445 1.00 98.62 117 GLU A CA 1
ATOM 974 C C . GLU A 1 117 ? 4.407 -3.127 2.432 1.00 98.62 117 GLU A C 1
ATOM 976 O O . GLU A 1 117 ? 3.480 -3.889 2.722 1.00 98.62 117 GLU A O 1
ATOM 981 N N . LEU A 1 118 ? 5.015 -3.170 1.243 1.00 98.25 118 LEU A N 1
ATOM 982 C CA . LEU A 1 118 ? 4.569 -3.999 0.114 1.00 98.25 118 LEU A CA 1
ATOM 983 C C . LEU A 1 118 ? 5.489 -5.188 -0.177 1.00 98.25 118 LEU A C 1
ATOM 985 O O . LEU A 1 118 ? 5.462 -5.713 -1.290 1.00 98.25 118 LEU A O 1
ATOM 989 N N . TYR A 1 119 ? 6.315 -5.615 0.779 1.00 96.88 119 TYR A N 1
ATOM 990 C CA . TYR A 1 119 ? 7.394 -6.558 0.490 1.00 96.88 119 TYR A CA 1
ATOM 991 C C . TYR A 1 119 ? 6.925 -7.879 -0.142 1.00 96.88 119 TYR A C 1
ATOM 993 O O . TYR A 1 119 ? 5.941 -8.477 0.294 1.00 96.88 119 TYR A O 1
ATOM 1001 N N . TRP A 1 120 ? 7.655 -8.378 -1.138 1.00 96.56 120 TRP A N 1
ATOM 1002 C CA . TRP A 1 120 ? 7.399 -9.693 -1.743 1.00 96.56 120 TRP A CA 1
ATOM 1003 C C . TRP A 1 120 ? 5.963 -9.867 -2.285 1.00 96.56 120 TRP A C 1
ATOM 1005 O O . TRP A 1 120 ? 5.213 -10.749 -1.860 1.00 96.56 120 TRP A O 1
ATOM 1015 N N . ASN A 1 121 ? 5.552 -9.032 -3.238 1.00 97.81 121 ASN A N 1
ATOM 1016 C CA . ASN A 1 121 ? 4.380 -9.278 -4.078 1.00 97.81 121 ASN A CA 1
ATOM 1017 C C . ASN A 1 121 ? 4.855 -9.657 -5.494 1.00 97.81 121 ASN A C 1
ATOM 1019 O O . ASN A 1 121 ? 5.244 -8.790 -6.274 1.00 97.81 121 ASN A O 1
ATOM 1023 N N . PRO A 1 122 ? 4.847 -10.952 -5.864 1.00 95.69 122 PRO A N 1
ATOM 1024 C CA . PRO A 1 122 ? 5.542 -11.450 -7.058 1.00 95.69 122 PRO A CA 1
ATOM 1025 C C . PRO A 1 122 ? 4.929 -11.003 -8.394 1.00 95.69 122 PRO A C 1
ATOM 1027 O O . PRO A 1 122 ? 5.514 -11.258 -9.443 1.00 95.69 122 PRO A O 1
ATOM 1030 N N . GLU A 1 123 ? 3.760 -10.364 -8.367 1.00 96.88 123 GLU A N 1
ATOM 1031 C CA . GLU A 1 123 ? 3.066 -9.834 -9.546 1.00 96.88 123 GLU A CA 1
ATOM 1032 C C . GLU A 1 123 ? 3.073 -8.292 -9.576 1.00 96.88 123 GLU A C 1
ATOM 1034 O O . GLU A 1 123 ? 2.603 -7.689 -10.539 1.00 96.88 123 GLU A O 1
ATOM 1039 N N . LEU A 1 124 ? 3.633 -7.633 -8.552 1.00 97.69 124 LEU A N 1
ATOM 1040 C CA . LEU A 1 124 ? 3.736 -6.179 -8.481 1.00 97.69 124 LEU A CA 1
ATOM 1041 C C . LEU A 1 124 ? 4.987 -5.704 -9.226 1.00 97.69 124 LEU A C 1
ATOM 1043 O O . LEU A 1 124 ? 6.095 -5.708 -8.695 1.00 97.69 124 LEU A O 1
ATOM 1047 N N . THR A 1 125 ? 4.798 -5.300 -10.479 1.00 95.88 125 THR A N 1
ATOM 1048 C CA . THR A 1 125 ? 5.902 -4.941 -11.387 1.00 95.88 125 THR A CA 1
ATOM 1049 C C . THR A 1 125 ? 6.156 -3.437 -11.510 1.00 95.88 125 THR A C 1
ATOM 1051 O O . THR A 1 125 ? 7.148 -3.028 -12.084 1.00 95.88 125 THR A O 1
ATOM 1054 N N . TYR A 1 126 ? 5.280 -2.585 -11.003 1.00 96.06 126 TYR A N 1
ATOM 1055 C CA . TYR A 1 126 ? 5.374 -1.123 -11.017 1.00 96.06 126 TYR A CA 1
ATOM 1056 C C . TYR A 1 126 ? 4.275 -0.569 -10.103 1.00 96.06 126 TYR A C 1
ATOM 1058 O O . TYR A 1 126 ? 3.288 -1.251 -9.817 1.00 96.06 126 TYR A O 1
ATOM 1066 N N . LEU A 1 127 ? 4.420 0.672 -9.659 1.00 97.62 127 LEU A N 1
ATOM 1067 C CA . LEU A 1 127 ? 3.354 1.389 -8.965 1.00 97.62 127 LEU A CA 1
ATOM 1068 C C . LEU A 1 127 ? 2.643 2.315 -9.949 1.00 97.62 127 LEU A C 1
ATOM 1070 O O . LEU A 1 127 ? 3.310 3.073 -10.649 1.00 97.62 127 LEU A O 1
ATOM 1074 N N . ASP A 1 128 ? 1.313 2.251 -10.011 1.00 97.31 128 ASP A N 1
ATOM 1075 C CA . ASP A 1 128 ? 0.521 3.147 -10.858 1.00 97.31 128 ASP A CA 1
ATOM 1076 C C . ASP A 1 128 ? 0.655 4.602 -10.372 1.00 97.31 128 ASP A C 1
ATOM 1078 O O . ASP A 1 128 ? 0.379 4.914 -9.208 1.00 97.31 128 ASP A O 1
ATOM 1082 N N . GLU A 1 129 ? 1.094 5.491 -11.264 1.00 97.44 129 GLU A N 1
ATOM 1083 C CA . GLU A 1 129 ? 1.266 6.918 -10.982 1.00 97.44 129 GLU A CA 1
ATOM 1084 C C . GLU A 1 129 ? -0.025 7.545 -10.443 1.00 97.44 129 GLU A C 1
ATOM 1086 O O . GLU A 1 129 ? 0.017 8.300 -9.473 1.00 97.44 129 GLU A O 1
ATOM 1091 N N . GLU A 1 130 ? -1.178 7.188 -11.014 1.00 97.19 130 GLU A N 1
ATOM 1092 C CA . GLU A 1 130 ? -2.470 7.782 -10.665 1.00 97.19 130 GLU A CA 1
ATOM 1093 C C . GLU A 1 130 ? -2.977 7.347 -9.283 1.00 97.19 130 GLU A C 1
ATOM 1095 O O . GLU A 1 130 ? -3.858 7.989 -8.712 1.00 97.19 130 GLU A O 1
ATOM 1100 N N . VAL A 1 131 ? -2.414 6.275 -8.721 1.00 98.38 131 VAL A N 1
ATOM 1101 C CA . VAL A 1 131 ? -2.734 5.799 -7.370 1.00 98.38 131 VAL A CA 1
ATOM 1102 C C . VAL A 1 131 ? -1.736 6.350 -6.356 1.00 98.38 131 VAL A C 1
ATOM 1104 O O . VAL A 1 131 ? -2.123 6.908 -5.327 1.00 98.38 131 VAL A O 1
ATOM 1107 N N . PHE A 1 132 ? -0.441 6.186 -6.630 1.00 98.44 132 PHE A N 1
ATOM 1108 C CA . PHE A 1 132 ? 0.597 6.386 -5.621 1.00 98.44 132 PHE A CA 1
ATOM 1109 C C . PHE A 1 132 ? 1.178 7.802 -5.610 1.00 98.44 132 PHE A C 1
ATOM 1111 O O . PHE A 1 132 ? 1.570 8.265 -4.539 1.00 98.44 132 PHE A O 1
ATOM 1118 N N . ALA A 1 133 ? 1.190 8.536 -6.730 1.00 97.62 133 ALA A N 1
ATOM 1119 C CA . ALA A 1 133 ? 1.665 9.920 -6.714 1.00 97.62 133 ALA A CA 1
ATOM 1120 C C . ALA A 1 133 ? 0.744 10.844 -5.886 1.00 97.62 133 ALA A C 1
ATOM 1122 O O . ALA A 1 133 ? 1.278 11.559 -5.033 1.00 97.62 133 ALA A O 1
ATOM 1123 N N . PRO A 1 134 ? -0.604 10.798 -6.017 1.00 97.81 134 PRO A N 1
ATOM 1124 C CA . PRO A 1 134 ? -1.492 11.556 -5.133 1.00 97.81 134 PRO A CA 1
ATOM 1125 C C . PRO A 1 134 ? -1.295 11.191 -3.661 1.00 97.81 134 PRO A C 1
ATOM 1127 O O . PRO A 1 134 ? -1.186 12.077 -2.821 1.00 97.81 134 PRO A O 1
ATOM 1130 N N . PHE A 1 135 ? -1.160 9.898 -3.345 1.00 98.19 135 PHE A N 1
ATOM 1131 C CA . PHE A 1 135 ? -0.898 9.440 -1.980 1.00 98.19 135 PHE A CA 1
ATOM 1132 C C . PHE A 1 135 ? 0.361 10.073 -1.373 1.00 98.19 135 PHE A C 1
ATOM 1134 O O . PHE A 1 135 ? 0.318 10.578 -0.252 1.00 98.19 135 PHE A O 1
ATOM 1141 N N . LEU A 1 136 ? 1.477 10.083 -2.103 1.00 98.06 136 LEU A N 1
ATOM 1142 C CA . LEU A 1 136 ? 2.722 10.682 -1.622 1.00 98.06 136 LEU A CA 1
ATOM 1143 C C . LEU A 1 136 ? 2.608 12.206 -1.458 1.00 98.06 136 LEU A C 1
ATOM 1145 O O . LEU A 1 136 ? 3.173 12.755 -0.515 1.00 98.06 136 LEU A O 1
ATOM 1149 N N . GLN A 1 137 ? 1.849 12.875 -2.332 1.00 96.88 137 GLN A N 1
ATOM 1150 C CA . GLN A 1 137 ? 1.624 14.326 -2.288 1.00 96.88 137 GLN A CA 1
ATOM 1151 C C . GLN A 1 137 ? 0.752 14.775 -1.107 1.00 96.88 137 GLN A C 1
ATOM 1153 O O . GLN A 1 137 ? 0.920 15.897 -0.637 1.00 96.88 137 GLN A O 1
ATOM 1158 N N . LEU A 1 138 ? -0.149 13.920 -0.604 1.00 96.06 138 LEU A N 1
ATOM 1159 C CA . LEU A 1 138 ? -1.028 14.260 0.525 1.00 96.06 138 LEU A CA 1
ATOM 1160 C C . LEU A 1 138 ? -0.266 14.608 1.805 1.00 96.06 138 LEU A C 1
ATOM 1162 O O . LEU A 1 138 ? -0.744 15.403 2.611 1.00 96.06 138 LEU A O 1
ATOM 1166 N N . SER A 1 139 ? 0.884 13.975 2.040 1.00 95.88 139 SER A N 1
ATOM 1167 C CA . SER A 1 139 ? 1.679 14.230 3.235 1.00 95.88 139 SER A CA 1
ATOM 1168 C C . SER A 1 139 ? 3.147 13.879 3.009 1.00 95.88 139 SER A C 1
ATOM 1170 O O . SER A 1 139 ? 3.438 12.749 2.610 1.00 95.88 139 SER A O 1
ATOM 1172 N N . PRO A 1 140 ? 4.094 14.760 3.390 1.00 96.50 140 PRO A N 1
ATOM 1173 C CA . PRO A 1 140 ? 5.522 14.448 3.354 1.00 96.50 140 PRO A CA 1
ATOM 1174 C C . PRO A 1 140 ? 5.916 13.361 4.364 1.00 96.50 140 PRO A C 1
ATOM 1176 O O . PRO A 1 140 ? 7.065 12.923 4.356 1.00 96.50 140 PRO A O 1
ATOM 1179 N N . SER A 1 141 ? 4.997 12.919 5.232 1.00 97.62 141 SER A N 1
ATOM 1180 C CA . SER A 1 141 ? 5.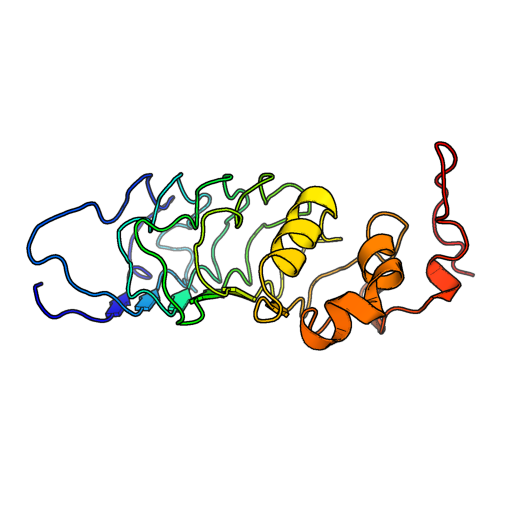170 11.807 6.178 1.00 97.62 141 SER A CA 1
ATOM 1181 C C . SER A 1 141 ? 4.712 10.459 5.615 1.00 97.62 141 SER A C 1
ATOM 1183 O O . SER A 1 141 ? 5.009 9.428 6.213 1.00 97.62 141 SER A O 1
ATOM 1185 N N . ASN A 1 142 ? 4.040 10.436 4.460 1.00 98.56 142 ASN A N 1
ATOM 1186 C CA . ASN A 1 142 ? 3.657 9.186 3.809 1.00 98.56 142 ASN A CA 1
ATOM 1187 C C . ASN A 1 142 ? 4.888 8.452 3.283 1.00 98.56 142 ASN A C 1
ATOM 1189 O O . ASN A 1 142 ? 5.810 9.080 2.754 1.00 98.56 142 ASN A O 1
ATOM 1193 N N . ARG A 1 143 ? 4.911 7.130 3.440 1.00 98.69 143 ARG A N 1
ATOM 1194 C CA . ARG A 1 143 ? 6.021 6.2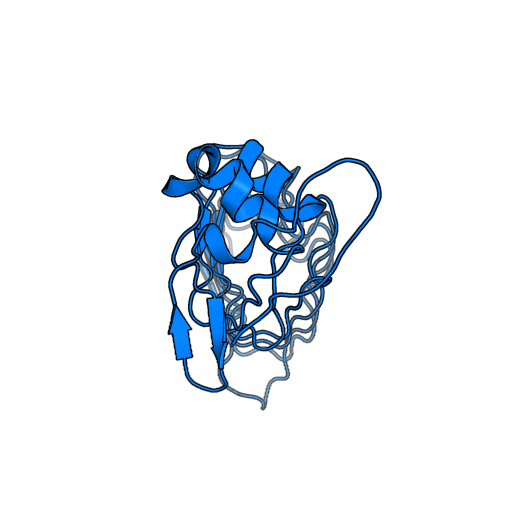62 3.036 1.00 98.69 143 ARG A CA 1
ATOM 1195 C C . ARG A 1 143 ? 5.513 5.044 2.277 1.00 98.69 143 ARG A C 1
ATOM 1197 O O . ARG A 1 143 ? 4.461 4.502 2.613 1.00 98.69 143 ARG A O 1
ATOM 1204 N N . ILE A 1 144 ? 6.295 4.582 1.305 1.00 98.56 144 ILE A N 1
ATOM 1205 C CA . ILE A 1 144 ? 6.115 3.288 0.642 1.00 98.56 144 ILE A CA 1
ATOM 1206 C C . ILE A 1 144 ? 7.451 2.552 0.667 1.00 98.56 144 ILE A C 1
ATOM 1208 O O . ILE A 1 144 ? 8.460 3.087 0.215 1.00 98.56 144 ILE A O 1
ATOM 1212 N N . SER A 1 145 ? 7.449 1.316 1.151 1.00 98.19 145 SER A N 1
ATOM 1213 C CA . SER A 1 145 ? 8.588 0.402 1.101 1.00 98.19 145 SER A CA 1
ATOM 1214 C C . SER A 1 145 ? 8.278 -0.757 0.152 1.00 98.19 145 SER A C 1
ATOM 1216 O O . SER A 1 145 ? 7.236 -1.412 0.256 1.00 98.19 145 SER A O 1
ATOM 1218 N N . LEU A 1 146 ? 9.175 -0.978 -0.814 1.00 95.75 146 LEU A N 1
ATOM 1219 C CA . LEU A 1 146 ? 8.966 -1.858 -1.974 1.00 95.75 146 LEU A CA 1
ATOM 1220 C C . LEU A 1 146 ? 9.893 -3.076 -2.021 1.00 95.75 146 LEU A C 1
ATOM 1222 O O . LEU A 1 146 ? 10.015 -3.711 -3.070 1.00 95.75 146 LEU A O 1
ATOM 1226 N N . GLN A 1 147 ? 10.510 -3.429 -0.898 1.00 93.88 147 GLN A N 1
ATOM 1227 C CA . GLN A 1 147 ? 11.499 -4.502 -0.827 1.00 93.88 147 GLN A CA 1
ATOM 1228 C C . GLN A 1 147 ? 11.024 -5.807 -1.508 1.00 93.88 147 GLN A C 1
ATOM 1230 O O . GLN A 1 147 ? 9.874 -6.215 -1.374 1.00 93.88 147 GLN A O 1
ATOM 1235 N N . ASP A 1 148 ? 11.908 -6.482 -2.242 1.00 93.56 148 ASP A N 1
ATOM 1236 C CA . ASP A 1 148 ? 11.653 -7.801 -2.844 1.00 93.56 148 ASP A CA 1
ATOM 1237 C C . ASP A 1 148 ? 10.439 -7.879 -3.798 1.00 93.56 148 ASP A C 1
ATOM 1239 O O . ASP A 1 148 ? 9.840 -8.942 -3.972 1.00 93.56 148 ASP A O 1
ATOM 1243 N N . ASN A 1 149 ? 10.075 -6.771 -4.452 1.00 95.38 149 ASN A N 1
ATOM 1244 C CA . ASN A 1 149 ? 9.117 -6.767 -5.562 1.00 95.38 149 ASN A CA 1
ATOM 1245 C C . ASN A 1 149 ? 9.838 -6.808 -6.922 1.00 95.38 149 ASN A C 1
ATOM 1247 O O . ASN A 1 149 ? 10.885 -6.178 -7.081 1.00 95.38 149 ASN A O 1
ATOM 1251 N N . PRO A 1 150 ? 9.299 -7.510 -7.936 1.00 94.88 150 PRO A N 1
ATOM 1252 C CA . PRO A 1 150 ? 9.922 -7.629 -9.253 1.00 94.88 150 PRO A CA 1
ATOM 1253 C C . PRO A 1 150 ? 9.658 -6.393 -10.131 1.00 94.88 150 PRO A C 1
ATOM 1255 O O . PRO A 1 150 ? 9.117 -6.523 -11.231 1.00 94.88 150 PRO A O 1
ATOM 1258 N N . LEU A 1 151 ? 10.018 -5.197 -9.654 1.00 93.75 151 LEU A N 1
ATOM 1259 C CA . LEU A 1 151 ? 9.713 -3.954 -10.361 1.00 93.75 151 LEU A CA 1
ATOM 1260 C C . LEU A 1 151 ? 10.422 -3.901 -11.719 1.00 93.75 151 LEU A C 1
ATOM 1262 O O . LEU A 1 151 ? 11.642 -3.983 -11.807 1.00 93.75 151 LEU A O 1
ATOM 1266 N N . ILE A 1 152 ? 9.655 -3.740 -12.787 1.00 91.31 152 ILE A N 1
ATOM 1267 C CA . ILE A 1 152 ? 10.126 -3.489 -14.138 1.00 91.31 152 ILE A CA 1
ATOM 1268 C C . ILE A 1 152 ? 10.288 -1.975 -14.282 1.00 91.31 152 ILE A C 1
ATOM 1270 O O . ILE A 1 152 ? 9.333 -1.200 -14.202 1.00 91.31 152 ILE A O 1
ATOM 1274 N N . CYS A 1 153 ? 11.523 -1.544 -14.500 1.00 87.62 153 CYS A N 1
ATOM 1275 C CA . CYS A 1 153 ? 11.874 -0.135 -14.643 1.00 87.62 153 CYS A CA 1
ATOM 1276 C C . CYS A 1 153 ? 11.733 0.338 -16.088 1.00 87.62 153 CYS A C 1
ATOM 1278 O O . CYS A 1 153 ? 12.697 0.738 -16.727 1.00 87.62 153 CYS A O 1
ATOM 1280 N N . ASP A 1 154 ? 10.509 0.252 -16.603 1.00 87.00 154 ASP A N 1
ATOM 1281 C CA . ASP A 1 154 ? 10.120 0.800 -17.898 1.00 87.00 154 ASP A CA 1
ATOM 1282 C C . ASP A 1 154 ? 9.324 2.105 -17.732 1.00 87.00 154 ASP A C 1
ATOM 1284 O O . ASP A 1 154 ? 9.205 2.654 -16.636 1.00 87.00 154 ASP A O 1
ATOM 1288 N N . CYS A 1 155 ? 8.726 2.615 -18.810 1.00 89.56 155 CYS A N 1
ATOM 1289 C CA . CYS A 1 155 ? 8.004 3.881 -18.744 1.00 89.56 155 CYS A CA 1
ATOM 1290 C C . CYS A 1 155 ? 6.806 3.909 -17.773 1.00 89.56 155 CYS A C 1
ATOM 1292 O O . CYS A 1 155 ? 6.373 5.005 -17.431 1.00 89.56 155 CYS A O 1
ATOM 1294 N N . ASN A 1 156 ? 6.290 2.772 -17.288 1.00 92.00 156 ASN A N 1
ATOM 1295 C CA . ASN A 1 156 ? 5.260 2.772 -16.239 1.00 92.00 156 ASN A CA 1
ATOM 1296 C C . ASN A 1 156 ? 5.835 3.146 -14.861 1.00 92.00 156 ASN A C 1
ATOM 1298 O O . ASN A 1 156 ? 5.130 3.712 -14.034 1.00 92.00 156 ASN A O 1
ATOM 1302 N N . SER A 1 157 ? 7.124 2.889 -14.631 1.00 91.44 157 SER A N 1
ATOM 1303 C CA . SER A 1 157 ? 7.843 3.260 -13.402 1.00 91.44 157 SER A CA 1
ATOM 1304 C C . SER A 1 157 ? 8.540 4.625 -13.507 1.00 91.44 157 SER A C 1
ATOM 1306 O O . SER A 1 157 ? 9.125 5.100 -12.534 1.00 91.44 157 SER A O 1
ATOM 1308 N N . TYR A 1 158 ? 8.488 5.277 -14.676 1.00 90.69 158 TYR A N 1
ATOM 1309 C CA . TYR A 1 158 ? 9.239 6.505 -14.958 1.00 90.69 158 TYR A CA 1
ATOM 1310 C C . TYR A 1 158 ? 8.916 7.658 -14.002 1.00 90.69 158 TYR A C 1
ATOM 1312 O O . TYR A 1 158 ? 9.806 8.430 -13.642 1.00 90.69 158 TYR A O 1
ATOM 1320 N N . TRP A 1 159 ? 7.664 7.775 -13.560 1.00 93.12 159 TRP A N 1
ATOM 1321 C CA . TRP A 1 159 ? 7.226 8.858 -12.678 1.00 93.12 159 TRP A CA 1
ATOM 1322 C C . TRP A 1 159 ? 8.004 8.901 -11.356 1.00 93.12 159 TRP A C 1
ATOM 1324 O O . TRP A 1 159 ? 8.330 9.988 -10.882 1.00 93.12 159 TRP A O 1
ATOM 1334 N N . ILE A 1 160 ? 8.392 7.736 -10.820 1.00 91.62 160 ILE A N 1
ATOM 1335 C CA . ILE A 1 160 ? 9.194 7.614 -9.592 1.00 91.62 160 ILE A CA 1
ATOM 1336 C C . ILE A 1 160 ? 10.541 8.324 -9.770 1.00 91.62 160 ILE A C 1
ATOM 1338 O O . ILE A 1 160 ? 11.045 8.957 -8.846 1.00 91.62 160 ILE A O 1
ATOM 1342 N N . ILE A 1 161 ? 11.112 8.256 -10.974 1.00 88.94 161 ILE A N 1
ATOM 1343 C CA . ILE A 1 161 ? 12.411 8.847 -11.299 1.00 88.94 161 ILE A CA 1
ATOM 1344 C C . ILE A 1 161 ? 12.296 10.302 -11.708 1.00 88.94 161 ILE A C 1
ATOM 1346 O O . ILE A 1 161 ? 13.051 11.138 -11.207 1.00 88.94 161 ILE A O 1
ATOM 1350 N N . ARG A 1 162 ? 11.319 10.615 -12.561 1.00 90.75 162 ARG A N 1
ATOM 1351 C CA . ARG A 1 162 ? 10.964 11.984 -12.944 1.00 90.75 162 ARG A CA 1
ATOM 1352 C C . ARG A 1 162 ? 10.782 12.871 -11.710 1.00 90.75 162 ARG A C 1
ATOM 1354 O O . ARG A 1 162 ? 11.299 13.984 -11.672 1.00 90.75 162 ARG A O 1
ATOM 1361 N N . ASP A 1 163 ? 10.097 12.357 -10.689 1.00 92.56 163 ASP A N 1
ATOM 1362 C CA . ASP A 1 163 ? 9.793 13.073 -9.451 1.00 92.56 163 ASP A CA 1
ATOM 1363 C C . ASP A 1 163 ? 10.637 12.614 -8.252 1.00 92.56 163 ASP A C 1
ATOM 1365 O O . ASP A 1 163 ? 10.300 12.925 -7.110 1.00 92.56 163 ASP A O 1
ATOM 1369 N N . ARG A 1 164 ? 11.773 11.931 -8.475 1.00 90.31 164 ARG A N 1
ATOM 1370 C CA . ARG A 1 164 ? 12.597 11.376 -7.381 1.00 90.31 164 ARG A CA 1
ATOM 1371 C C . ARG A 1 164 ? 12.967 12.406 -6.318 1.00 90.31 164 ARG A C 1
ATOM 1373 O O . ARG A 1 164 ? 12.984 12.097 -5.139 1.00 90.31 164 ARG A O 1
ATOM 1380 N N . HIS A 1 165 ? 13.245 13.641 -6.729 1.00 91.81 165 HIS A N 1
ATOM 1381 C CA . HIS A 1 165 ? 13.645 14.720 -5.828 1.00 91.81 165 HIS A CA 1
ATOM 1382 C C . HIS A 1 165 ? 12.501 15.133 -4.892 1.00 91.81 165 HIS A C 1
ATOM 1384 O O . HIS A 1 165 ? 12.759 15.577 -3.779 1.00 91.81 165 HIS A O 1
ATOM 1390 N N . LYS A 1 166 ? 11.245 14.945 -5.317 1.00 95.06 166 LYS A N 1
ATOM 1391 C CA . LYS A 1 166 ? 10.055 15.190 -4.496 1.00 95.06 166 LYS A CA 1
ATOM 1392 C C . LYS A 1 166 ? 9.842 14.067 -3.485 1.00 95.06 166 LYS A C 1
ATOM 1394 O O . LYS A 1 166 ? 9.468 14.336 -2.352 1.00 95.06 166 LYS A O 1
ATOM 1399 N N . PHE A 1 167 ? 10.104 12.821 -3.886 1.00 95.56 167 PHE A N 1
ATOM 1400 C CA . PHE A 1 167 ? 9.711 11.631 -3.124 1.00 95.56 167 PHE A CA 1
ATOM 1401 C C . PHE A 1 167 ? 10.876 10.811 -2.544 1.00 95.56 167 PHE A C 1
ATOM 1403 O O . PHE A 1 167 ? 10.635 9.733 -2.004 1.00 95.56 167 PHE A O 1
ATOM 1410 N N . MET A 1 168 ? 12.123 11.295 -2.603 1.00 91.44 168 MET A N 1
ATOM 1411 C CA . MET A 1 168 ? 13.322 10.535 -2.190 1.00 91.44 168 MET A CA 1
ATOM 1412 C C . MET A 1 168 ? 13.276 10.035 -0.743 1.00 91.44 168 MET A C 1
ATOM 1414 O O . MET A 1 168 ? 13.756 8.946 -0.459 1.00 91.44 168 MET A O 1
ATOM 1418 N N . ASN A 1 169 ? 12.657 10.798 0.162 1.00 95.75 169 ASN A N 1
ATOM 1419 C CA . ASN A 1 169 ? 12.515 10.413 1.569 1.00 95.75 169 ASN A CA 1
ATOM 1420 C C . ASN A 1 169 ? 11.249 9.590 1.830 1.00 95.75 169 ASN A C 1
ATOM 1422 O O . ASN A 1 169 ? 11.041 9.129 2.951 1.00 95.75 169 ASN A O 1
ATOM 1426 N N . GLN A 1 170 ? 10.380 9.455 0.825 1.00 97.94 170 GLN A N 1
ATOM 1427 C CA . GLN A 1 170 ? 9.096 8.776 0.936 1.00 97.94 170 GLN A CA 1
ATOM 1428 C C . GLN A 1 170 ? 9.106 7.368 0.335 1.00 97.94 170 GLN A C 1
ATOM 1430 O O . GLN A 1 170 ? 8.413 6.482 0.829 1.00 97.94 170 GLN A O 1
ATOM 1435 N N . MET A 1 171 ? 9.900 7.167 -0.712 1.00 96.19 171 MET A N 1
ATOM 1436 C CA . MET A 1 171 ? 10.032 5.910 -1.439 1.00 96.19 171 MET A CA 1
ATOM 1437 C C . MET A 1 171 ? 11.268 5.152 -0.955 1.00 96.19 171 MET A C 1
ATOM 1439 O O . MET A 1 171 ? 12.393 5.602 -1.151 1.00 96.19 171 MET A O 1
ATOM 1443 N N . LEU A 1 172 ? 11.063 3.995 -0.334 1.00 95.88 172 LEU A N 1
ATOM 1444 C CA . LEU A 1 172 ? 12.107 3.200 0.310 1.00 95.88 172 LEU A CA 1
ATOM 1445 C C . LEU A 1 172 ? 12.281 1.853 -0.401 1.00 95.88 172 LEU A C 1
ATOM 1447 O O . LEU A 1 172 ? 11.316 1.265 -0.897 1.00 95.88 172 LEU A O 1
ATOM 1451 N N . ASN A 1 173 ? 13.513 1.337 -0.406 1.00 94.38 173 ASN A N 1
ATOM 1452 C CA . ASN A 1 173 ? 13.849 -0.003 -0.909 1.00 94.38 173 ASN A CA 1
ATOM 1453 C C . ASN A 1 173 ? 13.388 -0.266 -2.354 1.00 94.38 173 ASN A C 1
ATOM 1455 O O . ASN A 1 173 ? 12.965 -1.370 -2.695 1.00 94.38 173 ASN A O 1
ATOM 1459 N N . VAL A 1 174 ? 13.440 0.760 -3.207 1.00 92.56 174 VAL A N 1
ATOM 1460 C CA . VAL A 1 174 ? 13.020 0.649 -4.606 1.00 92.56 174 VAL A CA 1
ATOM 1461 C C . VAL A 1 174 ? 14.161 0.075 -5.445 1.00 92.56 174 VAL A C 1
ATOM 1463 O O . VAL A 1 174 ? 15.219 0.696 -5.569 1.00 92.56 174 VAL A O 1
ATOM 1466 N N . MET A 1 175 ? 13.941 -1.102 -6.033 1.00 90.75 175 MET A N 1
ATOM 1467 C CA . MET A 1 175 ? 14.918 -1.785 -6.886 1.00 90.75 175 MET A CA 1
ATOM 1468 C C . MET A 1 175 ? 14.262 -2.326 -8.160 1.00 90.75 175 MET A C 1
ATOM 1470 O O . MET A 1 175 ? 13.170 -2.883 -8.104 1.00 90.75 175 MET A O 1
ATOM 1474 N N . CYS A 1 176 ? 14.947 -2.199 -9.295 1.00 89.56 176 CYS A N 1
ATOM 1475 C CA . CYS A 1 176 ? 14.550 -2.753 -10.587 1.00 89.56 176 CYS A CA 1
ATOM 1476 C C . CYS A 1 176 ? 14.977 -4.211 -10.717 1.00 89.56 176 CYS A C 1
ATOM 1478 O O . CYS A 1 176 ? 16.138 -4.530 -10.470 1.00 89.56 176 CYS A O 1
ATOM 1480 N N . LYS A 1 177 ? 14.102 -5.073 -11.227 1.00 89.19 177 LYS A N 1
ATOM 1481 C CA . LYS A 1 177 ? 14.442 -6.414 -11.701 1.00 89.19 177 LYS A CA 1
ATOM 1482 C C . LYS A 1 177 ? 14.968 -6.341 -13.137 1.00 89.19 177 LYS A C 1
ATOM 1484 O O . LYS A 1 177 ? 14.234 -5.956 -14.042 1.00 89.19 177 LYS A O 1
ATOM 1489 N N . ILE A 1 178 ? 16.217 -6.755 -13.345 1.00 80.19 178 ILE A N 1
ATOM 1490 C CA . ILE A 1 178 ? 16.863 -6.803 -14.677 1.00 80.19 178 ILE A CA 1
ATOM 1491 C C . ILE A 1 178 ? 16.959 -8.246 -15.199 1.00 80.19 178 ILE A C 1
ATOM 1493 O O . ILE A 1 178 ? 17.026 -8.491 -16.399 1.00 80.19 178 ILE A O 1
ATOM 1497 N N . GLY A 1 179 ? 16.876 -9.232 -14.306 1.00 78.31 179 GLY A N 1
ATOM 1498 C CA . GLY A 1 179 ? 16.889 -10.645 -14.666 1.00 78.31 179 GLY A CA 1
ATOM 1499 C C . GLY A 1 179 ? 16.202 -11.516 -13.615 1.00 78.31 179 GLY A C 1
ATOM 1500 O O . GLY A 1 179 ? 15.647 -11.006 -12.641 1.00 78.31 179 GLY A O 1
ATOM 1501 N N . PRO A 1 180 ? 16.232 -12.851 -13.765 1.00 76.25 180 PRO A N 1
ATOM 1502 C CA . PRO A 1 180 ? 15.519 -13.762 -12.870 1.00 76.25 180 PRO A CA 1
ATOM 1503 C C . PRO A 1 180 ? 15.958 -13.682 -11.401 1.00 76.25 180 PRO A C 1
ATOM 1505 O O . PRO A 1 180 ? 15.143 -13.941 -10.521 1.00 76.25 180 PRO A O 1
ATOM 1508 N N . LYS A 1 181 ? 17.224 -13.323 -11.144 1.00 77.88 181 LYS A N 1
ATOM 1509 C CA . LYS A 1 181 ? 17.845 -13.316 -9.806 1.00 77.88 181 LYS A CA 1
ATOM 1510 C C . LYS A 1 181 ? 18.510 -11.990 -9.420 1.00 77.88 181 LYS A C 1
ATOM 1512 O O . LYS A 1 181 ? 19.137 -11.926 -8.372 1.00 77.88 181 LYS A O 1
ATOM 1517 N N . GLN A 1 182 ? 18.434 -10.966 -10.269 1.00 81.56 182 GLN A N 1
ATOM 1518 C CA . GLN A 1 182 ? 19.205 -9.733 -10.098 1.00 81.56 182 GLN A CA 1
ATOM 1519 C C . GLN A 1 182 ? 18.296 -8.517 -9.966 1.00 81.56 182 GLN A C 1
ATOM 1521 O O . GLN A 1 182 ? 17.360 -8.341 -10.758 1.00 81.56 182 GLN A O 1
ATOM 1526 N N . THR A 1 183 ? 18.630 -7.674 -8.992 1.00 84.69 183 THR A N 1
ATOM 1527 C CA . THR A 1 183 ? 17.984 -6.391 -8.738 1.00 84.69 183 THR A CA 1
ATOM 1528 C C . THR A 1 183 ? 19.019 -5.286 -8.592 1.00 84.69 183 THR A C 1
ATOM 1530 O O . THR A 1 183 ? 20.046 -5.496 -7.952 1.00 84.69 183 THR A O 1
ATOM 1533 N N . PHE A 1 184 ? 18.735 -4.113 -9.150 1.00 83.94 184 PHE A N 1
ATOM 1534 C CA . PHE A 1 184 ? 19.617 -2.947 -9.092 1.00 83.94 184 PHE A CA 1
ATOM 1535 C C . PHE A 1 184 ? 18.841 -1.696 -8.692 1.00 83.94 184 PHE A C 1
ATOM 1537 O O . PHE A 1 184 ? 17.623 -1.625 -8.866 1.00 83.94 184 PHE A O 1
ATOM 1544 N N . HIS A 1 185 ? 19.547 -0.694 -8.172 1.00 84.31 185 HIS A N 1
ATOM 1545 C CA . HIS A 1 185 ? 18.967 0.632 -7.996 1.00 84.31 185 HIS A CA 1
ATOM 1546 C C . HIS A 1 185 ? 18.516 1.213 -9.336 1.00 84.31 185 HIS A C 1
ATOM 1548 O O . HIS A 1 185 ? 19.044 0.869 -10.393 1.00 84.31 185 HIS A O 1
ATOM 1554 N N . ILE A 1 186 ? 17.519 2.093 -9.279 1.00 80.38 186 ILE A N 1
ATOM 1555 C CA . ILE A 1 186 ? 16.984 2.704 -10.487 1.00 80.38 186 ILE A CA 1
ATOM 1556 C C . ILE A 1 186 ? 17.979 3.729 -11.060 1.00 80.38 186 ILE A C 1
ATOM 1558 O O . ILE A 1 186 ? 18.381 4.653 -10.353 1.00 80.38 186 ILE A O 1
ATOM 1562 N N . ASP A 1 187 ? 18.313 3.603 -12.348 1.00 77.44 187 ASP A N 1
ATOM 1563 C CA . ASP A 1 187 ? 19.149 4.544 -13.109 1.00 77.44 187 ASP A CA 1
ATOM 1564 C C . ASP A 1 187 ? 18.300 5.380 -14.086 1.00 77.44 187 ASP A C 1
ATOM 1566 O O . ASP A 1 187 ? 17.380 4.861 -14.717 1.00 77.44 187 ASP A O 1
ATOM 1570 N N . LEU A 1 188 ? 18.625 6.668 -14.234 1.00 73.50 188 LEU A N 1
ATOM 1571 C CA . LEU A 1 188 ? 18.006 7.592 -15.187 1.00 73.50 188 LEU A CA 1
ATOM 1572 C C . LEU A 1 188 ? 18.130 7.132 -16.638 1.00 73.50 188 LEU A C 1
ATOM 1574 O O . LEU A 1 188 ? 17.151 7.242 -17.372 1.00 73.50 188 LEU A O 1
ATOM 1578 N N . ILE A 1 189 ? 19.293 6.596 -17.024 1.00 72.00 189 ILE A N 1
ATOM 1579 C CA . ILE A 1 189 ? 19.603 6.227 -18.418 1.00 72.00 189 ILE A CA 1
ATOM 1580 C C . ILE A 1 189 ? 18.564 5.232 -18.965 1.00 72.00 189 ILE A C 1
ATOM 1582 O O . ILE A 1 189 ? 18.167 5.273 -20.130 1.00 72.00 189 ILE A O 1
ATOM 1586 N N . SER A 1 190 ? 18.034 4.376 -18.086 1.00 70.88 190 SER A N 1
ATOM 1587 C CA . SER A 1 190 ? 16.983 3.402 -18.405 1.00 70.88 190 SER A CA 1
ATOM 1588 C C . SER A 1 190 ? 15.660 4.035 -18.874 1.00 70.88 190 SER A C 1
ATOM 1590 O O . SER A 1 190 ? 14.831 3.345 -19.469 1.00 70.88 190 SER A O 1
ATOM 1592 N N . PHE A 1 191 ? 15.453 5.338 -18.646 1.00 80.12 191 PHE A N 1
ATOM 1593 C CA . PHE A 1 191 ? 14.196 6.047 -18.904 1.00 80.12 191 PHE A CA 1
ATOM 1594 C C . PHE A 1 191 ? 14.300 7.208 -19.898 1.00 80.12 191 PHE A C 1
ATOM 1596 O O . PHE A 1 191 ? 13.298 7.890 -20.128 1.00 80.12 191 PHE A O 1
ATOM 1603 N N . ASP A 1 192 ? 15.454 7.424 -20.533 1.00 73.88 192 ASP A N 1
ATOM 1604 C CA . ASP A 1 192 ? 15.671 8.550 -21.460 1.00 73.88 192 ASP A CA 1
ATOM 1605 C C . ASP A 1 192 ? 14.653 8.585 -22.619 1.00 73.88 192 ASP A C 1
ATOM 1607 O O . ASP A 1 192 ? 14.364 9.635 -23.191 1.00 73.88 192 ASP A O 1
ATOM 1611 N N . LYS A 1 193 ? 14.036 7.438 -22.931 1.00 78.06 193 LYS A N 1
ATOM 1612 C CA . LYS A 1 193 ? 13.017 7.281 -23.982 1.00 78.06 193 LYS A CA 1
ATOM 1613 C C . LYS A 1 193 ? 11.571 7.538 -23.529 1.00 78.06 193 LYS A C 1
ATOM 1615 O O . LYS A 1 193 ? 10.659 7.366 -24.334 1.00 78.06 193 LYS A O 1
ATOM 1620 N N . CYS A 1 194 ? 11.328 7.924 -22.273 1.00 81.50 194 CYS A N 1
ATOM 1621 C CA . CYS A 1 194 ? 9.980 7.992 -21.688 1.00 81.50 194 CYS A CA 1
ATOM 1622 C C . CYS A 1 194 ? 9.293 9.387 -21.706 1.00 81.50 194 CYS A C 1
ATOM 1624 O O . CYS A 1 194 ? 8.230 9.536 -21.106 1.00 81.50 194 CYS A O 1
ATOM 1626 N N . ILE A 1 195 ? 9.820 10.416 -22.389 1.00 72.19 195 ILE A N 1
ATOM 1627 C CA . ILE A 1 195 ? 9.316 11.820 -22.347 1.00 72.19 195 ILE A CA 1
ATOM 1628 C C . ILE A 1 195 ? 8.718 12.257 -23.703 1.00 72.19 195 ILE A C 1
ATOM 1630 O O . ILE A 1 195 ? 9.285 11.897 -24.727 1.00 72.19 195 ILE A O 1
ATOM 1634 N N . LYS A 1 196 ? 7.679 13.104 -23.869 1.00 59.16 196 LYS A N 1
ATOM 1635 C CA . LYS A 1 196 ? 6.512 13.668 -23.123 1.00 59.16 196 LYS A CA 1
ATOM 1636 C C . LYS A 1 196 ? 5.554 14.173 -24.241 1.00 59.16 196 LYS A C 1
ATOM 1638 O O . LYS A 1 196 ? 6.041 14.567 -25.292 1.00 59.16 196 LYS A O 1
ATOM 1643 N N . ASN A 1 197 ? 4.235 14.220 -24.021 1.00 46.47 197 ASN A N 1
ATOM 1644 C CA . ASN A 1 197 ? 3.188 14.676 -24.974 1.00 46.47 197 ASN A CA 1
ATOM 1645 C C . ASN A 1 197 ? 2.773 13.689 -26.090 1.00 46.47 197 ASN A C 1
ATOM 1647 O O . ASN A 1 197 ? 2.880 13.966 -27.280 1.00 46.47 197 ASN A O 1
ATOM 1651 N N . GLY A 1 198 ? 2.170 12.561 -25.706 1.00 48.44 198 GLY A N 1
ATOM 1652 C CA . GLY A 1 198 ? 1.107 11.960 -26.528 1.00 48.44 198 GLY A CA 1
ATOM 1653 C C . GLY A 1 198 ? 1.469 10.879 -27.557 1.00 48.44 198 GLY A C 1
ATOM 1654 O O . GLY A 1 198 ? 0.536 10.299 -28.100 1.00 48.44 198 GLY A O 1
ATOM 1655 N N . ARG A 1 199 ? 2.747 10.552 -27.812 1.00 48.12 199 ARG A N 1
ATOM 1656 C CA . ARG A 1 199 ? 3.255 9.333 -28.520 1.00 48.12 199 ARG A CA 1
ATOM 1657 C C . ARG A 1 199 ? 4.796 9.431 -28.556 1.00 48.12 199 ARG A C 1
ATOM 1659 O O . ARG A 1 199 ? 5.295 10.494 -28.878 1.00 48.12 199 ARG A O 1
ATOM 1666 N N . LYS A 1 200 ? 5.635 8.434 -28.244 1.00 46.41 200 LYS A N 1
ATOM 1667 C CA . LYS A 1 200 ? 5.557 6.963 -28.317 1.00 46.41 200 LYS A CA 1
ATOM 1668 C C . LYS A 1 200 ? 6.131 6.297 -27.054 1.00 46.41 200 LYS A C 1
ATOM 1670 O O . LYS A 1 200 ? 7.099 6.774 -26.479 1.00 46.41 200 LYS A O 1
ATOM 1675 N N . ARG A 1 201 ? 5.581 5.123 -26.722 1.00 63.34 201 ARG A N 1
ATOM 1676 C CA . ARG A 1 201 ? 6.214 4.077 -25.902 1.00 63.34 201 ARG A CA 1
ATOM 1677 C C . ARG A 1 201 ? 7.178 3.276 -26.783 1.00 63.34 201 ARG A C 1
ATOM 1679 O O . ARG A 1 201 ? 6.776 2.888 -27.875 1.00 63.34 201 ARG A O 1
ATOM 1686 N N . ASN A 1 202 ? 8.379 2.973 -26.296 1.00 46.38 202 ASN A N 1
ATOM 1687 C CA . ASN A 1 202 ? 9.056 1.706 -26.584 1.00 46.38 202 ASN A CA 1
ATOM 1688 C C . ASN A 1 202 ? 10.056 1.356 -25.477 1.00 46.38 202 ASN A C 1
ATOM 1690 O O . ASN A 1 202 ? 10.719 2.230 -24.924 1.00 46.38 202 ASN A O 1
ATOM 1694 N N . LYS A 1 203 ? 10.075 0.054 -25.164 1.00 56.12 203 LYS A N 1
ATOM 1695 C CA . LYS A 1 203 ? 10.801 -0.620 -24.081 1.00 56.12 203 LYS A CA 1
ATOM 1696 C C . LYS A 1 203 ? 12.305 -0.325 -24.084 1.00 56.12 203 LYS A C 1
ATOM 1698 O O . LYS A 1 203 ? 12.893 -0.067 -25.135 1.00 56.12 203 LYS A O 1
ATOM 1703 N N . LEU A 1 204 ? 12.887 -0.437 -22.887 1.00 45.28 204 LEU A N 1
ATOM 1704 C CA . LEU A 1 204 ? 14.317 -0.610 -22.625 1.00 45.28 204 LEU A CA 1
ATOM 1705 C C . LEU A 1 204 ? 15.010 -1.387 -23.757 1.00 45.28 204 LEU A C 1
ATOM 1707 O O . LEU A 1 204 ? 14.603 -2.505 -24.074 1.00 45.28 204 LEU A O 1
ATOM 1711 N N . ILE A 1 205 ? 16.060 -0.798 -24.335 1.00 45.72 205 ILE A N 1
ATOM 1712 C CA . ILE A 1 205 ? 17.086 -1.574 -25.036 1.00 45.72 205 ILE A CA 1
ATOM 1713 C C . ILE A 1 205 ? 18.048 -2.005 -23.937 1.00 45.72 205 ILE A C 1
ATOM 1715 O O . ILE A 1 205 ? 18.794 -1.178 -23.421 1.00 45.72 205 ILE A O 1
ATOM 1719 N N . VAL A 1 206 ? 17.961 -3.266 -23.534 1.00 48.66 206 VAL A N 1
ATOM 1720 C CA . VAL A 1 206 ? 19.019 -3.909 -22.758 1.00 48.66 206 VAL A CA 1
ATOM 1721 C C . VAL A 1 206 ? 19.916 -4.570 -23.801 1.00 48.66 206 VAL A C 1
ATOM 1723 O O . VAL A 1 206 ? 19.424 -5.424 -24.539 1.00 48.66 206 VAL A O 1
ATOM 1726 N N . ASN A 1 207 ? 21.160 -4.104 -23.931 1.00 37.09 207 ASN A N 1
ATOM 1727 C CA . ASN A 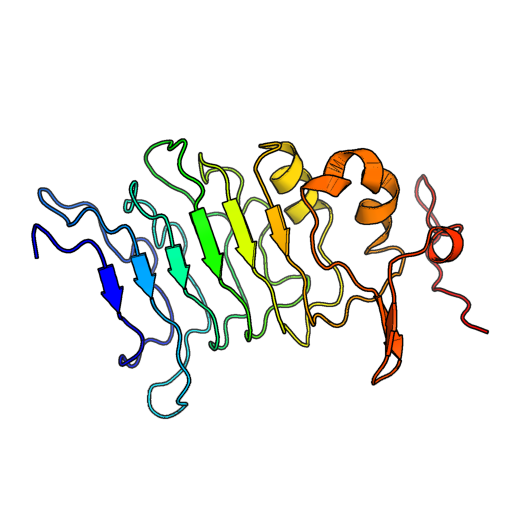1 207 ? 22.204 -4.865 -24.622 1.00 37.09 207 ASN A CA 1
ATOM 1728 C C . ASN A 1 207 ? 22.668 -6.007 -23.718 1.00 37.09 207 ASN A C 1
ATOM 1730 O O . ASN A 1 207 ? 22.785 -5.753 -22.497 1.00 37.09 207 ASN A O 1
#

pLDDT: mean 90.11, std 12.79, range [37.09, 98.88]

Foldseek 3Di:
DLADQEDAPQQALDQAQEACNQPDDVSRYLHQYYANAYDDPPSAFHAEYYACSCADNQNHAEYHRAQGAHAAYELRRQAYPDADAHEHEHAHEHYQYAQPRYYQNNQVRNNYAYAYEHAHNARHAAHACRRVVVNCVVDVRHAYEYHHYQHAPFLRRVVCVVCVVVCVVRYHRDWHHPDPPDTHDDDPVQYPPNDDPDDDDDHGDDD

InterPro domains:
  IPR003591 Leucine-rich repeat, typical subtype [SM00369] (1-24)
  IPR003591 Leucine-rich repeat, typical subtype [SM00369] (57-80)
  IPR032675 Leucine-rich repeat domain superfamily [G3DSA:3.80.10.10] (1-198)

Sequence (207 aa):
MTNAEKIWLNRNRLRSVPTVAFGKRPGFPELKEVNFNKFSSKNGYIRSVGNFAFYYLNRLQYLYLSHQRINYLPANAFDFEQPSNQTLYIYLGNNKLNNTSFEKGIFLNAKRPIHLELYWNPELTYLDEEVFAPFLQLSPSNRISLQDNPLICDCNSYWIIRDRHKFMNQMLNVMCKIGPKQTFHIDLISFDKCIKNGRKRNKLIVN